Protein AF-A0A257RVD0-F1 (afdb_monomer_lite)

Foldseek 3Di:
DPAFEDEDCFQFPVNVVHPYYANAADLLADWDWDCPDPQKIFTGDRVDHGPDPPHDHPQQVVLVVLCVDPVRVVVRVANGPVSVQQPQDVVHVVVVVVCVVVRMDGGDSDDDDDDDDDPDPDDQDDLVPFDAQAFEFEAAQPQQGAQPCQQPVVSQCQARPAQQFHQEKEKEAELVLCVVQVHAFQFWKWKAGPQAIDTGTYDHDNVADNRHIYIHARAATDGKDQDPDDDPPDDPVPPSIDRGRHPRRPPGYHHCCSRADPDADPVRHGDRGNTHIYMHGDPDGDDRDGPCVAQDPPQVPPPFDDDPVCVVVPNPDRDGPQDDPPFHGQPDDPRDRHGGD

Sequence (341 aa):
MPFKVAFATQPDETVELCDLILPDLHTLESWGDSQPIKGTLSLQQPTMDPVFEGTRGAGDVLLALAQKDPAAAAKFPAKDYRAWLMARFVGGPAAFAAALPKGVTAGAIAARPTPAAAPAAARAASLDAAGGDFYLVTHPHALFGDGRGANKPWLQELPDPVAKIVWSSWVEIHPETATRLGIERGDIVEVKTAHGSVKAPAYLYLGVRPDTVALALGQGHRAAAPVPNWDPLHQNPVTNLQWGYGRYARNVGVNPFDMMTATADAAGGFVWTSTRASITKTADHELLPSTEGSARQHGRGIAQAISITDLLSGKPGEVPEATVPGNAPHEYLPGLRAPVA

Radius of gyration: 25.63 Å; chains: 1; bounding box: 54×71×68 Å

Structure (mmCIF, N/CA/C/O backbone):
data_AF-A0A257RVD0-F1
#
_entry.id   AF-A0A257RVD0-F1
#
loop_
_atom_site.group_PDB
_atom_site.id
_atom_site.type_symbol
_atom_site.label_atom_id
_atom_site.label_alt_id
_atom_site.label_comp_id
_atom_site.label_asym_id
_atom_site.label_entity_id
_atom_site.label_seq_id
_atom_site.pdbx_PDB_ins_code
_atom_site.Cartn_x
_atom_site.Cartn_y
_atom_site.Cartn_z
_atom_site.occupancy
_atom_site.B_iso_or_equiv
_atom_site.auth_seq_id
_atom_site.auth_comp_id
_atom_site.auth_asym_id
_atom_site.auth_atom_id
_atom_site.pdbx_PDB_model_num
ATOM 1 N N . MET A 1 1 ? -6.454 -19.422 -19.179 1.00 74.81 1 MET A N 1
ATOM 2 C CA . MET A 1 1 ? -5.111 -19.096 -19.709 1.00 74.81 1 MET A CA 1
ATOM 3 C C . MET A 1 1 ? -4.260 -20.356 -19.635 1.00 74.81 1 MET A C 1
ATOM 5 O O . MET A 1 1 ? -4.265 -20.953 -18.567 1.00 74.81 1 MET A O 1
ATOM 9 N N . PRO A 1 2 ? -3.611 -20.794 -20.729 1.00 88.94 2 PRO A N 1
ATOM 10 C CA . PRO A 1 2 ? -2.864 -22.057 -20.764 1.00 88.94 2 PRO A CA 1
ATOM 11 C C . PRO A 1 2 ? -1.447 -21.979 -20.170 1.00 88.94 2 PRO A C 1
ATOM 13 O O . PRO A 1 2 ? -0.907 -23.015 -19.809 1.00 88.94 2 PRO A O 1
ATOM 16 N N . PHE A 1 3 ? -0.849 -20.786 -20.083 1.00 94.81 3 PHE A N 1
ATOM 17 C CA . PHE A 1 3 ? 0.492 -20.572 -19.531 1.00 94.81 3 PHE A CA 1
ATOM 18 C C . PHE A 1 3 ? 0.574 -19.188 -18.879 1.00 94.81 3 PHE A C 1
ATOM 20 O O . PHE A 1 3 ? 0.140 -18.199 -19.479 1.00 94.81 3 PHE A O 1
ATOM 27 N N . LYS A 1 4 ? 1.087 -19.120 -17.652 1.00 94.88 4 LYS A N 1
ATOM 28 C CA . LYS A 1 4 ? 1.164 -17.922 -16.809 1.00 94.88 4 LYS A CA 1
ATOM 29 C C . LYS A 1 4 ? 2.616 -17.665 -16.420 1.00 94.88 4 LYS A C 1
ATOM 31 O O . LYS A 1 4 ? 3.275 -18.542 -15.868 1.00 94.88 4 LYS A O 1
ATOM 36 N N . VAL A 1 5 ? 3.091 -16.450 -16.673 1.00 94.12 5 VAL A N 1
ATOM 37 C CA . VAL A 1 5 ? 4.458 -16.016 -16.355 1.00 94.12 5 VAL A CA 1
ATOM 38 C C . VAL A 1 5 ? 4.391 -14.850 -15.379 1.00 94.12 5 VAL A C 1
ATOM 40 O O . VAL A 1 5 ? 3.613 -13.925 -15.609 1.00 94.12 5 VAL A O 1
ATOM 43 N N . ALA A 1 6 ? 5.216 -14.875 -14.334 1.00 93.81 6 ALA A N 1
ATOM 44 C CA . ALA A 1 6 ? 5.363 -13.769 -13.393 1.00 93.81 6 ALA A CA 1
ATOM 45 C C . ALA A 1 6 ? 6.812 -13.280 -13.333 1.00 93.81 6 ALA A C 1
ATOM 47 O O . ALA A 1 6 ? 7.738 -14.085 -13.249 1.00 93.81 6 ALA A O 1
ATOM 48 N N . PHE A 1 7 ? 6.980 -11.957 -13.334 1.00 94.56 7 PHE A N 1
ATOM 49 C CA . PHE A 1 7 ? 8.200 -11.296 -12.878 1.00 94.56 7 PHE A CA 1
ATOM 50 C C . PHE A 1 7 ? 8.008 -10.932 -11.414 1.00 94.56 7 PHE A C 1
ATOM 52 O O . PHE A 1 7 ? 7.037 -10.249 -11.086 1.00 94.56 7 PHE A O 1
ATOM 59 N N . ALA A 1 8 ? 8.895 -11.399 -10.543 1.00 91.38 8 ALA A N 1
ATOM 60 C CA . ALA A 1 8 ? 8.765 -11.136 -9.118 1.00 91.38 8 ALA A CA 1
ATOM 61 C C . ALA A 1 8 ? 10.125 -11.101 -8.427 1.00 91.38 8 ALA A C 1
ATOM 63 O O . ALA A 1 8 ? 11.008 -11.904 -8.720 1.00 91.38 8 ALA A O 1
ATOM 64 N N . THR A 1 9 ? 10.274 -10.190 -7.469 1.00 89.88 9 THR A N 1
ATOM 65 C CA . THR A 1 9 ? 11.440 -10.128 -6.575 1.00 89.88 9 THR A CA 1
ATOM 66 C C . THR A 1 9 ? 11.303 -11.074 -5.379 1.00 89.88 9 THR A C 1
ATOM 68 O O . THR A 1 9 ? 12.272 -11.331 -4.670 1.00 89.88 9 THR A O 1
ATOM 71 N N . GLN A 1 10 ? 10.093 -11.587 -5.140 1.00 86.69 10 GLN A N 1
ATOM 72 C CA . GLN A 1 10 ? 9.739 -12.444 -4.014 1.00 86.69 10 GLN A CA 1
ATOM 73 C C . GLN A 1 10 ? 8.575 -13.375 -4.391 1.00 86.69 10 GLN A C 1
ATOM 75 O O . GLN A 1 10 ? 7.743 -12.986 -5.211 1.00 86.69 10 GLN A O 1
ATOM 80 N N . PRO A 1 11 ? 8.484 -14.581 -3.810 1.00 86.38 11 PRO A N 1
ATOM 81 C CA . PRO A 1 11 ? 7.349 -15.467 -4.037 1.00 86.38 11 PRO A CA 1
ATOM 82 C C . PRO A 1 11 ? 6.097 -14.947 -3.320 1.00 86.38 11 PRO A C 1
ATOM 84 O O . PRO A 1 11 ? 5.976 -15.067 -2.105 1.00 86.38 11 PRO A O 1
ATOM 87 N N . ASP A 1 12 ? 5.175 -14.352 -4.069 1.00 88.81 12 ASP A N 1
ATOM 88 C CA . ASP A 1 12 ? 3.861 -13.928 -3.581 1.00 88.81 12 ASP A CA 1
ATOM 89 C C . ASP A 1 12 ? 2.744 -14.897 -4.006 1.00 88.81 12 ASP A C 1
ATOM 91 O O . ASP A 1 12 ? 2.977 -15.886 -4.703 1.00 88.81 12 ASP A O 1
ATOM 95 N N . GLU A 1 13 ? 1.510 -14.605 -3.593 1.00 88.50 13 GLU A N 1
ATOM 96 C CA . GLU A 1 13 ? 0.346 -15.450 -3.879 1.00 88.50 13 GLU A CA 1
ATOM 97 C C . GLU A 1 13 ? 0.065 -15.577 -5.386 1.00 88.50 13 GLU A C 1
ATOM 99 O O . GLU A 1 13 ? -0.558 -16.543 -5.826 1.00 88.50 13 GLU A O 1
ATOM 104 N N . THR A 1 14 ? 0.510 -14.612 -6.201 1.00 89.62 14 THR A N 1
ATOM 105 C CA . THR A 1 14 ? 0.360 -14.672 -7.662 1.00 89.62 14 THR A CA 1
ATOM 106 C C . THR A 1 14 ? 1.390 -15.618 -8.262 1.00 89.62 14 THR A C 1
ATOM 108 O O . THR A 1 14 ? 1.051 -16.423 -9.130 1.00 89.62 14 THR A O 1
ATOM 111 N N . VAL A 1 15 ? 2.634 -15.545 -7.785 1.00 88.62 15 VAL A N 1
ATOM 112 C CA . VAL A 1 15 ? 3.750 -16.392 -8.222 1.00 88.62 15 VAL A CA 1
ATOM 113 C C . VAL A 1 15 ? 3.430 -17.879 -8.051 1.00 88.62 15 VAL A C 1
ATOM 115 O O . VAL A 1 15 ? 3.736 -18.668 -8.942 1.00 88.62 15 VAL A O 1
ATOM 118 N N . GLU A 1 16 ? 2.748 -18.263 -6.971 1.00 84.94 16 GLU A N 1
ATOM 119 C CA . GLU A 1 16 ? 2.261 -19.637 -6.749 1.00 84.94 16 GLU A CA 1
ATOM 120 C C . GLU A 1 16 ? 1.310 -20.156 -7.816 1.00 84.94 16 GLU A C 1
ATOM 122 O O . GLU A 1 16 ? 1.248 -21.355 -8.087 1.00 84.94 16 GLU A O 1
ATOM 127 N N . LEU A 1 17 ? 0.540 -19.253 -8.413 1.00 88.81 17 LEU A N 1
ATOM 128 C CA . LEU A 1 17 ? -0.405 -19.594 -9.459 1.00 88.81 17 LEU A CA 1
ATOM 129 C C . LEU A 1 17 ? 0.250 -19.546 -10.840 1.00 88.81 17 LEU A C 1
ATOM 131 O O . LEU A 1 17 ? -0.443 -19.814 -11.820 1.00 88.81 17 LEU A O 1
ATOM 135 N N . CYS A 1 18 ? 1.530 -19.201 -10.968 1.00 91.56 18 CYS A N 1
ATOM 136 C CA . CYS A 1 18 ? 2.222 -19.101 -12.250 1.00 91.56 18 CYS A CA 1
ATOM 137 C C . CYS A 1 18 ? 2.984 -20.382 -12.614 1.00 91.56 18 CYS A C 1
ATOM 139 O O . CYS A 1 18 ? 3.445 -21.127 -11.758 1.00 91.56 18 CYS A O 1
ATOM 141 N N . ASP A 1 19 ? 3.127 -20.624 -13.918 1.00 92.38 19 ASP A N 1
ATOM 142 C CA . ASP A 1 19 ? 3.817 -21.801 -14.461 1.00 92.38 19 ASP A CA 1
ATOM 143 C C . ASP A 1 19 ? 5.322 -21.539 -14.644 1.00 92.38 19 ASP A C 1
ATOM 145 O O . ASP A 1 19 ? 6.139 -22.457 -14.588 1.00 92.38 19 ASP A O 1
ATOM 149 N N . LEU A 1 20 ? 5.693 -20.274 -14.868 1.00 91.81 20 LEU A N 1
ATOM 150 C CA . LEU A 1 20 ? 7.075 -19.817 -14.955 1.00 91.81 20 LEU A CA 1
ATOM 151 C C . LEU A 1 20 ? 7.272 -18.573 -14.094 1.00 91.81 20 LEU A C 1
ATOM 153 O O . LEU A 1 20 ? 6.605 -17.551 -14.276 1.00 91.81 20 LEU A O 1
ATOM 157 N N . ILE A 1 21 ? 8.245 -18.665 -13.199 1.00 90.88 21 ILE A N 1
ATOM 158 C CA . ILE A 1 21 ? 8.650 -17.587 -12.309 1.00 90.88 21 ILE A CA 1
ATOM 159 C C . ILE A 1 21 ? 9.977 -17.053 -12.829 1.00 90.88 21 ILE A C 1
ATOM 161 O O . ILE A 1 21 ? 10.942 -17.805 -12.971 1.00 90.88 21 ILE A O 1
ATOM 165 N N . LEU A 1 22 ? 10.012 -15.761 -13.134 1.00 93.38 22 LEU A N 1
ATOM 166 C CA . LEU A 1 22 ? 11.204 -15.046 -13.562 1.00 93.38 22 LEU A CA 1
ATOM 167 C C . LEU A 1 22 ? 11.638 -14.119 -12.421 1.00 93.38 22 LEU A C 1
ATOM 169 O O . LEU A 1 22 ? 10.979 -13.103 -12.189 1.00 93.38 22 LEU A O 1
ATOM 173 N N . PRO A 1 23 ? 12.714 -14.465 -11.693 1.00 92.62 23 PRO A N 1
ATOM 174 C CA . PRO A 1 23 ? 13.252 -13.615 -10.643 1.00 92.62 23 PRO A CA 1
ATOM 175 C C . PRO A 1 23 ? 13.676 -12.253 -11.200 1.00 92.62 23 PRO A C 1
ATOM 177 O O . PRO A 1 23 ? 14.593 -12.168 -12.026 1.00 92.62 23 PRO A O 1
ATOM 180 N N . ASP A 1 24 ? 12.986 -11.208 -10.755 1.00 95.00 24 ASP A N 1
ATOM 181 C CA . ASP A 1 24 ? 13.253 -9.828 -11.150 1.00 95.00 24 ASP A CA 1
ATOM 182 C C . ASP A 1 24 ? 14.278 -9.182 -10.209 1.00 95.00 24 ASP A C 1
ATOM 184 O O . ASP A 1 24 ? 14.499 -9.639 -9.084 1.00 95.00 24 ASP A O 1
ATOM 188 N N . LEU A 1 25 ? 14.905 -8.110 -10.680 1.00 95.75 25 LEU A N 1
ATOM 189 C CA . LEU A 1 25 ? 15.896 -7.356 -9.918 1.00 95.75 25 LEU A CA 1
ATOM 190 C C . LEU A 1 25 ? 15.228 -6.380 -8.951 1.00 95.75 25 LEU A C 1
ATOM 192 O O . LEU A 1 25 ? 14.203 -5.767 -9.259 1.00 95.75 25 LEU A O 1
ATOM 196 N N . HIS A 1 26 ? 15.854 -6.155 -7.796 1.00 94.50 26 HIS A N 1
ATOM 197 C CA . HIS A 1 26 ? 15.466 -5.048 -6.935 1.00 94.50 26 HIS A CA 1
ATOM 198 C C . HIS A 1 26 ? 15.774 -3.705 -7.626 1.00 94.50 26 HIS A C 1
ATOM 200 O O . HIS A 1 26 ? 16.648 -3.593 -8.492 1.00 94.50 26 HIS A O 1
ATOM 206 N N . THR A 1 27 ? 15.089 -2.633 -7.227 1.00 93.31 27 THR A N 1
ATOM 207 C CA . THR A 1 27 ? 15.289 -1.292 -7.810 1.00 93.31 27 THR A CA 1
ATOM 208 C C . THR A 1 27 ? 16.711 -0.753 -7.617 1.00 93.31 27 THR A C 1
ATOM 210 O O . THR A 1 27 ? 17.191 0.051 -8.407 1.00 93.31 27 THR A O 1
ATOM 213 N N . LEU A 1 28 ? 17.421 -1.232 -6.595 1.00 95.88 28 LEU A N 1
ATOM 214 C CA . LEU A 1 28 ? 18.827 -0.888 -6.343 1.00 95.88 28 LEU A CA 1
ATOM 215 C C . LEU A 1 28 ? 19.816 -1.636 -7.254 1.00 95.88 28 LEU A C 1
ATOM 217 O O . LEU A 1 28 ? 20.977 -1.245 -7.329 1.00 95.88 28 LEU A O 1
ATOM 221 N N . GLU A 1 29 ? 19.368 -2.684 -7.943 1.00 96.56 29 GLU A N 1
ATOM 222 C CA . GLU A 1 29 ? 20.183 -3.548 -8.809 1.00 96.56 29 GLU A CA 1
ATOM 223 C C . GLU A 1 29 ? 19.898 -3.304 -10.301 1.00 96.56 29 GLU A C 1
ATOM 225 O O . GLU A 1 29 ? 20.538 -3.893 -11.170 1.00 96.56 29 GLU A O 1
ATOM 230 N N . SER A 1 30 ? 18.925 -2.444 -10.624 1.00 95.50 30 SER A N 1
ATOM 231 C CA . SER A 1 30 ? 18.405 -2.285 -11.982 1.00 95.50 30 SER A CA 1
ATOM 232 C C . SER A 1 30 ? 18.357 -0.834 -12.451 1.00 95.50 30 SER A C 1
ATOM 234 O O . SER A 1 30 ? 18.105 0.105 -11.694 1.00 95.50 30 SER A O 1
ATOM 236 N N . TRP A 1 31 ? 18.563 -0.661 -13.757 1.00 95.69 31 TRP A N 1
ATOM 237 C CA . TRP A 1 31 ? 18.232 0.579 -14.450 1.00 95.69 31 TRP A CA 1
ATOM 238 C C . TRP A 1 31 ? 16.719 0.719 -14.564 1.00 95.69 31 TRP A C 1
ATO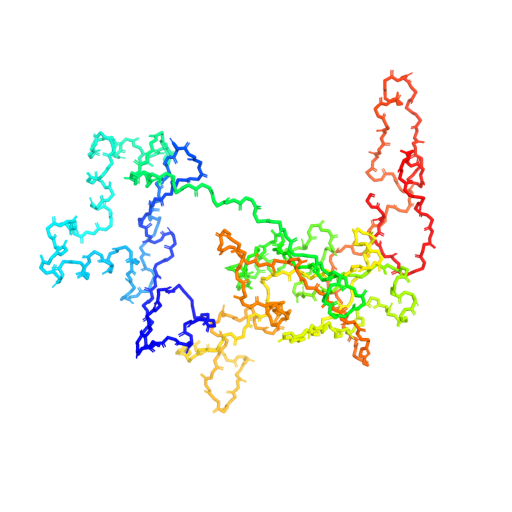M 240 O O . TRP A 1 31 ? 16.032 -0.233 -14.924 1.00 95.69 31 TRP A O 1
ATOM 250 N N . GLY A 1 32 ? 16.214 1.920 -14.316 1.00 93.62 32 GLY A N 1
ATOM 251 C CA . GLY A 1 32 ? 14.788 2.210 -14.371 1.00 93.62 32 GLY A CA 1
ATOM 252 C C . GLY A 1 32 ? 14.519 3.662 -14.731 1.00 93.62 32 GLY A C 1
ATOM 253 O O . GLY A 1 32 ? 15.409 4.515 -14.715 1.00 93.62 32 GLY A O 1
ATOM 254 N N . ASP A 1 33 ? 13.266 3.952 -15.029 1.00 93.06 33 ASP A N 1
ATOM 255 C CA . ASP A 1 33 ? 12.760 5.303 -15.189 1.00 93.06 33 ASP A CA 1
ATOM 256 C C . ASP A 1 33 ? 11.345 5.402 -14.624 1.00 93.06 33 ASP A C 1
ATOM 258 O O . ASP A 1 33 ? 10.609 4.420 -14.529 1.00 93.06 33 ASP A O 1
ATOM 262 N N . SER A 1 34 ? 10.959 6.603 -14.209 1.00 92.38 34 SER A N 1
ATOM 263 C CA . SER A 1 34 ? 9.594 6.875 -13.776 1.00 92.38 34 SER A CA 1
ATOM 264 C C . SER A 1 34 ? 9.191 8.304 -14.105 1.00 92.38 34 SER A C 1
ATOM 266 O O . SER A 1 34 ? 10.023 9.209 -14.190 1.00 92.38 34 SER A O 1
ATOM 268 N N . GLN A 1 35 ? 7.890 8.521 -14.279 1.00 91.12 35 GLN A N 1
ATOM 269 C CA . GLN A 1 35 ? 7.310 9.852 -14.406 1.00 91.12 35 GLN A CA 1
ATOM 270 C C . GLN A 1 35 ? 6.410 10.122 -13.193 1.00 91.12 35 GLN A C 1
ATOM 272 O O . GLN A 1 35 ? 5.200 9.909 -13.285 1.00 91.12 35 GLN A O 1
ATOM 277 N N . PRO A 1 36 ? 6.971 10.554 -12.044 1.00 88.50 36 PRO A N 1
ATOM 278 C CA . PRO A 1 36 ? 6.196 10.738 -10.814 1.00 88.50 36 PRO A CA 1
ATOM 279 C C . PRO A 1 36 ? 5.131 11.829 -10.958 1.00 88.50 36 PRO A C 1
ATOM 281 O O . PRO A 1 36 ? 4.019 11.696 -10.458 1.00 88.50 36 PRO A O 1
ATOM 284 N N . ILE A 1 37 ? 5.459 12.898 -11.687 1.00 88.06 37 ILE A N 1
ATOM 285 C CA . ILE A 1 37 ? 4.512 13.936 -12.094 1.00 88.06 37 ILE A CA 1
ATOM 286 C C . ILE A 1 37 ? 4.657 14.195 -13.589 1.00 88.06 37 ILE A C 1
ATOM 288 O O . ILE A 1 37 ? 5.722 14.000 -14.181 1.00 88.06 37 ILE A O 1
ATOM 292 N N . LYS A 1 38 ? 3.576 14.659 -14.216 1.00 87.00 38 LYS A N 1
ATOM 293 C CA . LYS A 1 38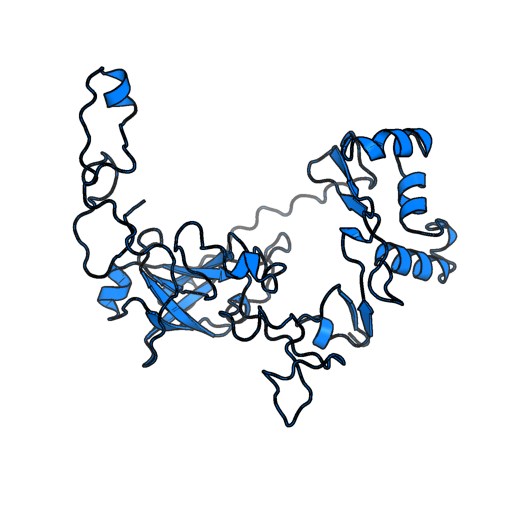 ? 3.556 14.942 -15.653 1.00 87.00 38 LYS A CA 1
ATOM 294 C C . LYS A 1 38 ? 4.688 15.903 -16.033 1.00 87.00 38 LYS A C 1
ATOM 296 O O . LYS A 1 38 ? 4.775 17.001 -15.495 1.00 87.00 38 LYS A O 1
ATOM 301 N N . GLY A 1 39 ? 5.483 15.508 -17.027 1.00 88.56 39 GLY A N 1
ATOM 302 C CA . GLY A 1 39 ? 6.580 16.322 -17.552 1.00 88.56 39 GLY A CA 1
ATOM 303 C C . GLY A 1 39 ? 7.864 16.269 -16.724 1.00 88.56 39 GLY A C 1
ATOM 304 O O . GLY A 1 39 ? 8.796 16.994 -17.055 1.00 88.56 39 GLY A O 1
ATOM 305 N N . THR A 1 40 ? 7.937 15.409 -15.707 1.00 91.62 40 THR A N 1
ATOM 306 C CA . THR A 1 40 ? 9.144 15.189 -14.905 1.00 91.62 40 THR A CA 1
ATOM 307 C C . THR A 1 40 ? 9.572 13.739 -15.025 1.00 91.62 40 THR A C 1
ATOM 309 O O . THR A 1 40 ? 8.827 12.843 -14.648 1.00 91.62 40 THR A O 1
ATOM 312 N N . LEU A 1 41 ? 10.775 13.508 -15.531 1.00 92.75 41 LEU A N 1
ATOM 313 C CA . LEU A 1 41 ? 11.381 12.194 -15.663 1.00 92.75 41 LEU A CA 1
ATOM 314 C C . LEU A 1 41 ? 12.385 11.982 -14.530 1.00 92.75 41 LEU A C 1
ATOM 316 O O . LEU A 1 41 ? 13.294 12.792 -14.352 1.00 92.75 41 LEU A O 1
ATOM 320 N N . SER A 1 42 ? 12.241 10.883 -13.800 1.00 94.31 42 SER A N 1
ATOM 321 C CA . SER A 1 42 ? 13.231 10.387 -12.850 1.00 94.31 42 SER A CA 1
ATOM 322 C C . SER A 1 42 ? 13.948 9.174 -13.437 1.00 94.31 42 SER A C 1
ATOM 324 O O . SER A 1 42 ? 13.318 8.319 -14.057 1.00 94.31 42 SER A O 1
ATOM 326 N N . LEU A 1 43 ? 15.266 9.123 -13.257 1.00 94.50 43 LEU A N 1
ATOM 327 C CA . LEU A 1 43 ? 16.124 8.020 -13.675 1.00 94.50 43 LEU A CA 1
ATOM 328 C C . LEU A 1 43 ? 16.582 7.237 -12.444 1.00 94.50 43 LEU A C 1
ATOM 330 O O . LEU A 1 43 ? 17.139 7.812 -11.509 1.00 94.50 43 LEU A O 1
ATOM 334 N N . GLN A 1 44 ? 16.391 5.924 -12.477 1.00 95.12 44 GLN A N 1
ATOM 335 C CA . GLN A 1 44 ? 16.892 4.992 -11.476 1.00 95.12 44 GLN A CA 1
ATOM 336 C C . GLN A 1 44 ? 18.198 4.377 -11.977 1.00 95.12 44 GLN A C 1
ATOM 338 O O . GLN A 1 44 ? 18.259 3.810 -13.073 1.00 95.12 44 GLN A O 1
ATOM 343 N N . GLN A 1 45 ? 19.241 4.506 -11.160 1.00 95.12 45 GLN A N 1
ATOM 344 C CA . GLN A 1 45 ? 20.552 3.916 -11.401 1.00 95.12 45 GLN A CA 1
ATOM 345 C C . GLN A 1 45 ? 20.763 2.759 -10.424 1.00 95.12 45 GLN A C 1
ATOM 347 O O . GLN A 1 45 ? 20.461 2.934 -9.240 1.00 95.12 45 GLN A O 1
ATOM 352 N N . PRO A 1 46 ? 21.317 1.623 -10.878 1.00 96.00 46 PRO A N 1
ATOM 353 C CA . PRO A 1 46 ? 21.745 0.585 -9.960 1.00 96.00 46 PRO A CA 1
ATOM 354 C C . PRO A 1 46 ? 22.859 1.132 -9.060 1.00 96.00 46 PRO A C 1
ATOM 356 O O . PRO A 1 46 ? 23.812 1.753 -9.535 1.00 96.00 46 PRO A O 1
ATOM 359 N N . THR A 1 47 ? 22.730 0.914 -7.757 1.00 96.50 47 THR A N 1
ATOM 360 C CA . THR A 1 47 ? 23.735 1.275 -6.745 1.00 96.50 47 THR A CA 1
ATOM 361 C C . THR A 1 47 ? 24.562 0.073 -6.298 1.00 96.50 47 THR A C 1
ATOM 363 O O . THR A 1 47 ? 25.505 0.231 -5.526 1.00 96.50 47 THR A O 1
ATOM 366 N N . MET A 1 48 ? 24.192 -1.123 -6.748 1.00 96.12 48 MET A N 1
ATOM 367 C CA . MET A 1 48 ? 24.870 -2.383 -6.473 1.00 96.12 48 MET A CA 1
ATOM 368 C C . MET A 1 48 ? 24.667 -3.353 -7.638 1.00 96.12 48 MET A C 1
ATOM 370 O O . MET A 1 48 ? 23.731 -3.199 -8.424 1.00 96.12 48 MET A O 1
ATOM 374 N N . ASP A 1 49 ? 25.547 -4.345 -7.734 1.00 94.56 49 ASP A N 1
ATOM 375 C CA . ASP A 1 49 ? 25.375 -5.457 -8.665 1.00 94.56 49 ASP A CA 1
ATOM 376 C C . ASP A 1 49 ? 24.265 -6.407 -8.174 1.00 94.56 49 ASP A C 1
ATOM 378 O O . ASP A 1 49 ? 24.015 -6.467 -6.964 1.00 94.56 49 ASP A O 1
ATOM 382 N N . PRO A 1 50 ? 23.613 -7.163 -9.080 1.00 94.62 50 PRO A N 1
ATOM 383 C CA . PRO A 1 50 ? 22.655 -8.194 -8.699 1.00 94.62 50 PRO A CA 1
ATOM 384 C C . PRO A 1 50 ? 23.232 -9.171 -7.674 1.00 94.62 50 PRO A C 1
ATOM 386 O O . PRO A 1 50 ? 24.283 -9.773 -7.901 1.00 94.62 50 PRO A O 1
ATOM 389 N N . VAL A 1 51 ? 22.528 -9.360 -6.559 1.00 92.75 51 VAL A N 1
ATOM 390 C CA . VAL A 1 51 ? 22.966 -10.258 -5.480 1.00 92.75 51 VAL A CA 1
ATOM 391 C C . VAL A 1 51 ? 22.836 -11.726 -5.882 1.00 92.75 51 VAL A C 1
ATOM 393 O O . VAL A 1 51 ? 23.670 -12.551 -5.512 1.00 92.75 51 VAL A O 1
ATOM 396 N N . PHE A 1 52 ? 21.779 -12.066 -6.621 1.00 89.69 52 PHE A N 1
ATOM 397 C CA . PHE A 1 52 ? 21.469 -13.442 -6.993 1.00 89.69 52 PHE A CA 1
ATOM 398 C C . PHE A 1 52 ? 21.847 -13.725 -8.446 1.00 89.69 52 PHE A C 1
ATOM 400 O O . PHE A 1 52 ? 21.459 -13.001 -9.367 1.00 89.69 52 PHE A O 1
ATOM 407 N N . GLU A 1 53 ? 22.558 -14.829 -8.664 1.00 88.38 53 GLU A N 1
ATOM 408 C CA . GLU A 1 53 ? 22.918 -15.286 -10.003 1.00 88.38 53 GLU A CA 1
ATOM 409 C C . GLU A 1 53 ? 21.678 -15.637 -10.839 1.00 88.38 53 GLU A C 1
ATOM 411 O O . GLU A 1 53 ? 20.676 -16.146 -10.339 1.00 88.38 53 GLU A O 1
ATOM 416 N N . GLY A 1 54 ? 21.744 -15.371 -12.145 1.00 86.06 54 GLY A N 1
ATOM 417 C CA . GLY A 1 54 ? 20.671 -15.714 -13.082 1.00 86.06 54 GLY A CA 1
ATOM 418 C C . GLY A 1 54 ? 19.440 -14.798 -13.041 1.00 86.06 54 GLY A C 1
ATOM 419 O O . GLY A 1 54 ? 18.556 -14.975 -13.880 1.00 86.06 54 GLY A O 1
ATOM 420 N N . THR A 1 55 ? 19.397 -13.807 -12.146 1.00 92.31 55 THR A N 1
ATOM 421 C CA . THR A 1 55 ? 18.354 -12.767 -12.112 1.00 92.31 55 THR A CA 1
ATOM 422 C C . THR A 1 55 ? 18.531 -11.760 -13.247 1.00 92.31 55 THR A C 1
ATOM 424 O O . THR A 1 55 ? 19.650 -11.486 -13.693 1.00 92.31 55 THR A O 1
ATOM 427 N N . ARG A 1 56 ? 17.419 -11.243 -13.782 1.00 92.31 56 ARG A N 1
ATOM 428 C CA . ARG A 1 56 ? 17.425 -10.264 -14.881 1.00 92.31 56 ARG A CA 1
ATOM 429 C C . ARG A 1 56 ? 16.242 -9.322 -14.742 1.00 92.31 56 ARG A C 1
ATOM 431 O O . ARG A 1 56 ? 15.136 -9.778 -14.480 1.00 92.31 56 ARG A O 1
ATOM 438 N N . GLY A 1 57 ? 16.477 -8.038 -15.003 1.00 94.62 57 GLY A N 1
ATOM 439 C CA . GLY A 1 57 ? 15.425 -7.029 -14.980 1.00 94.62 57 GLY A CA 1
ATOM 440 C C . GLY A 1 57 ? 14.333 -7.332 -16.007 1.00 94.62 57 GLY A C 1
ATOM 441 O O . GLY A 1 57 ? 14.640 -7.688 -17.151 1.00 94.62 57 GLY A O 1
ATOM 442 N N . ALA A 1 58 ? 13.065 -7.139 -15.642 1.00 94.94 58 ALA A N 1
ATOM 443 C CA . ALA A 1 58 ? 11.928 -7.384 -16.535 1.00 94.94 58 ALA A CA 1
ATOM 444 C C . ALA A 1 58 ? 12.075 -6.687 -17.903 1.00 94.94 58 ALA A C 1
ATOM 446 O O . ALA A 1 58 ? 11.795 -7.284 -18.945 1.00 94.94 58 ALA A O 1
ATOM 447 N N . GLY A 1 59 ? 12.587 -5.450 -17.926 1.00 94.06 59 GLY A N 1
ATOM 448 C CA . GLY A 1 59 ? 12.851 -4.708 -19.162 1.00 94.06 59 GLY A CA 1
ATOM 449 C C . GLY A 1 59 ? 13.824 -5.422 -20.108 1.00 94.06 59 GLY A C 1
ATOM 450 O O . GLY A 1 59 ? 13.558 -5.511 -21.307 1.00 94.06 59 GLY A O 1
ATOM 451 N N . ASP A 1 60 ? 14.908 -5.995 -19.580 1.00 95.50 60 ASP A N 1
ATOM 452 C CA . ASP A 1 60 ? 15.893 -6.741 -20.372 1.00 95.50 60 ASP A CA 1
ATOM 453 C C . ASP A 1 60 ? 15.306 -8.037 -20.929 1.00 95.50 60 ASP A C 1
ATOM 455 O O . ASP A 1 60 ? 15.537 -8.387 -22.088 1.00 95.50 60 ASP A O 1
ATOM 459 N N . VAL A 1 61 ? 14.505 -8.743 -20.124 1.00 95.81 61 VAL A N 1
ATOM 460 C CA . VAL A 1 61 ? 13.835 -9.974 -20.560 1.00 95.81 61 VAL A CA 1
ATOM 461 C C . VAL A 1 61 ? 12.845 -9.686 -21.688 1.00 95.81 61 VAL A C 1
ATOM 463 O O . VAL A 1 61 ? 12.834 -10.403 -22.691 1.00 95.81 61 VAL A O 1
ATOM 466 N N . LEU A 1 62 ? 12.050 -8.620 -21.568 1.00 94.94 62 LEU A N 1
ATOM 467 C CA . LEU A 1 62 ? 11.089 -8.223 -22.598 1.00 94.94 62 LEU A CA 1
ATOM 468 C C . LEU A 1 62 ? 11.781 -7.783 -23.894 1.00 94.94 62 LEU A C 1
ATOM 470 O O . LEU A 1 62 ? 11.329 -8.151 -24.979 1.00 94.94 62 LEU A O 1
ATOM 474 N N . LEU A 1 63 ? 12.892 -7.047 -23.804 1.00 95.44 63 LEU A N 1
ATOM 475 C CA . LEU A 1 63 ? 13.697 -6.669 -24.970 1.00 95.44 63 LEU A CA 1
ATOM 476 C C . LEU A 1 63 ? 14.302 -7.895 -25.660 1.00 95.44 63 LEU A C 1
ATOM 478 O O . LEU A 1 63 ? 14.190 -8.031 -26.879 1.00 95.44 63 LEU A O 1
ATOM 482 N N . ALA A 1 64 ? 14.880 -8.817 -24.889 1.00 95.00 64 ALA A N 1
ATOM 483 C CA . ALA A 1 64 ? 15.434 -10.055 -25.423 1.00 95.00 64 ALA A CA 1
ATOM 484 C C . ALA A 1 64 ? 14.358 -10.910 -26.112 1.00 95.00 64 ALA A C 1
ATOM 486 O O . ALA A 1 64 ? 14.615 -11.472 -27.177 1.00 95.00 64 ALA A O 1
ATOM 487 N N . LEU A 1 65 ? 13.147 -10.980 -25.546 1.00 94.75 65 LEU A N 1
ATOM 488 C CA . LEU A 1 65 ? 12.017 -11.677 -26.160 1.00 94.75 65 LEU A CA 1
ATOM 489 C C . LEU A 1 65 ? 11.570 -10.992 -27.459 1.00 94.75 65 LEU A C 1
ATOM 491 O O . LEU A 1 65 ? 11.405 -11.665 -28.475 1.00 94.75 65 LEU A O 1
ATOM 495 N N . ALA A 1 66 ? 11.440 -9.663 -27.459 1.00 95.31 66 ALA A N 1
ATOM 496 C CA . ALA A 1 66 ? 11.069 -8.895 -28.648 1.00 95.31 66 ALA A CA 1
ATOM 497 C C . ALA A 1 66 ? 12.073 -9.077 -29.799 1.00 95.31 66 ALA A C 1
ATOM 499 O O . ALA A 1 66 ? 11.684 -9.107 -30.961 1.00 95.31 66 ALA A O 1
ATOM 500 N N . GLN A 1 67 ? 13.359 -9.256 -29.493 1.00 94.69 67 GLN A N 1
ATOM 501 C CA . GLN A 1 67 ? 14.396 -9.530 -30.494 1.00 94.69 67 GLN A CA 1
ATOM 502 C C . GLN A 1 67 ? 14.318 -10.936 -31.099 1.00 94.69 67 GLN A C 1
ATOM 504 O O . GLN A 1 67 ? 14.867 -11.163 -32.177 1.00 94.69 67 GLN A O 1
ATOM 509 N N . LYS A 1 68 ? 13.656 -11.887 -30.430 1.00 95.12 68 LYS A N 1
ATOM 510 C CA . LYS A 1 68 ? 13.409 -13.232 -30.974 1.00 95.12 68 LYS A CA 1
ATOM 511 C C . LYS A 1 68 ? 12.221 -13.276 -31.928 1.00 95.12 68 LYS A C 1
ATOM 513 O O . LYS A 1 68 ? 12.134 -14.217 -32.711 1.00 95.12 68 LYS A O 1
ATOM 518 N N . ASP A 1 69 ? 11.348 -12.274 -31.887 1.00 94.50 69 ASP A N 1
ATOM 519 C CA . ASP A 1 69 ? 10.242 -12.118 -32.827 1.00 94.50 69 ASP A CA 1
ATOM 520 C C . ASP A 1 69 ? 10.662 -11.215 -34.006 1.00 94.50 69 ASP A C 1
ATOM 522 O O . ASP A 1 69 ? 10.879 -10.013 -33.811 1.00 94.50 69 ASP A O 1
ATOM 526 N N . PRO A 1 70 ? 10.736 -11.737 -35.247 1.00 91.19 70 PRO A N 1
ATOM 527 C CA . PRO A 1 70 ? 11.069 -10.940 -36.427 1.00 91.19 70 PRO A CA 1
ATOM 528 C C . PRO A 1 70 ? 10.193 -9.690 -36.611 1.00 91.19 70 PRO A C 1
ATOM 530 O O . PRO A 1 70 ? 10.672 -8.683 -37.135 1.00 91.19 70 PRO A O 1
ATOM 533 N N . ALA A 1 71 ? 8.929 -9.722 -36.169 1.00 91.19 71 ALA A N 1
ATOM 534 C CA . ALA A 1 71 ? 8.006 -8.594 -36.300 1.00 91.19 71 ALA A CA 1
ATOM 535 C C . ALA A 1 71 ? 8.282 -7.457 -35.296 1.00 91.19 71 ALA A C 1
ATOM 537 O O . ALA A 1 71 ? 7.946 -6.294 -35.559 1.00 91.19 71 ALA A O 1
ATOM 538 N N . ALA A 1 72 ? 8.895 -7.771 -34.150 1.00 91.81 72 ALA A N 1
ATOM 539 C CA . ALA A 1 72 ? 9.187 -6.819 -33.080 1.00 91.81 72 ALA A CA 1
ATOM 540 C C . ALA A 1 72 ? 10.663 -6.390 -33.042 1.00 91.81 72 ALA A C 1
ATOM 542 O O . ALA A 1 72 ? 10.947 -5.259 -32.641 1.00 91.81 72 ALA A O 1
ATOM 543 N N . ALA A 1 73 ? 11.588 -7.228 -33.519 1.00 91.62 73 ALA A N 1
ATOM 544 C CA . ALA A 1 73 ? 13.031 -7.010 -33.421 1.00 91.62 73 ALA A CA 1
ATOM 545 C C . ALA A 1 73 ? 13.482 -5.636 -33.951 1.00 91.62 73 ALA A C 1
ATOM 547 O O . ALA A 1 73 ? 14.243 -4.931 -33.288 1.00 91.62 73 ALA A O 1
ATOM 548 N N . ALA A 1 74 ? 12.948 -5.197 -35.096 1.00 90.44 74 ALA A N 1
ATOM 549 C CA . ALA A 1 74 ? 13.279 -3.892 -35.677 1.00 90.44 74 ALA A CA 1
ATOM 550 C C . ALA A 1 74 ? 12.803 -2.696 -34.824 1.00 90.44 74 ALA A C 1
ATOM 552 O O . ALA A 1 74 ? 13.400 -1.622 -34.876 1.00 90.44 74 ALA A O 1
ATOM 553 N N . LYS A 1 75 ? 11.738 -2.864 -34.025 1.00 89.56 75 LYS A N 1
ATOM 554 C CA . LYS A 1 75 ? 11.186 -1.819 -33.139 1.00 89.56 75 LYS A CA 1
ATOM 555 C C . LYS A 1 75 ? 11.934 -1.727 -31.804 1.00 89.56 75 LYS A C 1
ATOM 557 O O . LYS A 1 75 ? 11.909 -0.676 -31.154 1.00 89.56 75 LYS A O 1
ATOM 562 N N . PHE A 1 76 ? 12.606 -2.808 -31.406 1.00 91.94 76 PHE A N 1
ATOM 563 C CA . PHE A 1 76 ? 13.317 -2.935 -30.134 1.00 91.94 76 PHE A CA 1
ATOM 564 C C . PHE A 1 76 ? 14.783 -3.382 -30.328 1.00 91.94 76 PHE A C 1
ATOM 566 O O . PHE A 1 76 ? 15.192 -4.418 -29.806 1.00 91.94 76 PHE A O 1
ATOM 573 N N . PRO A 1 77 ? 15.615 -2.588 -31.036 1.00 92.06 77 PRO A N 1
ATOM 574 C CA . PRO A 1 77 ? 16.997 -2.966 -31.353 1.00 92.06 77 PRO A CA 1
ATOM 575 C C . PRO A 1 77 ? 17.973 -2.812 -30.174 1.00 92.06 77 PRO A C 1
ATOM 577 O O . PRO A 1 77 ? 19.148 -3.149 -30.294 1.00 92.06 77 PRO A O 1
ATOM 580 N N . ALA A 1 78 ? 17.528 -2.244 -29.050 1.00 94.06 78 ALA A N 1
ATOM 581 C CA . ALA A 1 78 ? 18.384 -1.972 -27.903 1.00 94.06 78 ALA A CA 1
ATOM 582 C C . ALA A 1 78 ? 18.821 -3.272 -27.214 1.00 94.06 78 ALA A C 1
ATOM 584 O O . ALA A 1 78 ? 17.987 -4.120 -26.915 1.00 94.06 78 ALA A O 1
ATOM 585 N N . LYS A 1 79 ? 20.125 -3.403 -26.941 1.00 94.50 79 LYS A N 1
ATOM 586 C CA . LYS A 1 79 ? 20.723 -4.587 -26.301 1.00 94.50 79 LYS A CA 1
ATOM 587 C C . LYS A 1 79 ? 20.143 -4.873 -24.910 1.00 94.50 79 LYS A C 1
ATOM 589 O O . LYS A 1 79 ? 19.950 -6.031 -24.564 1.00 94.50 79 LYS A O 1
ATOM 594 N N . ASP A 1 80 ? 19.930 -3.821 -24.133 1.00 95.19 80 ASP A N 1
ATOM 595 C CA . ASP A 1 80 ? 19.472 -3.852 -22.747 1.00 95.19 80 ASP A CA 1
ATOM 596 C C . ASP A 1 80 ? 18.619 -2.606 -22.454 1.00 95.19 80 ASP A C 1
ATOM 598 O O . ASP A 1 80 ? 18.500 -1.687 -23.280 1.00 95.19 80 ASP A O 1
ATOM 602 N N . TYR A 1 81 ? 18.000 -2.578 -21.277 1.00 95.00 81 TYR A N 1
ATOM 603 C CA . TYR A 1 81 ? 17.084 -1.532 -20.853 1.00 95.00 81 TYR A CA 1
ATOM 604 C C . TYR A 1 81 ? 17.779 -0.176 -20.740 1.00 95.00 81 TYR A C 1
ATOM 606 O O . TYR A 1 81 ? 17.233 0.849 -21.147 1.00 95.00 81 TYR A O 1
ATOM 614 N N . ARG A 1 82 ? 19.033 -0.153 -20.278 1.00 95.12 82 ARG A N 1
ATOM 615 C CA . ARG A 1 82 ? 19.830 1.077 -20.209 1.00 95.12 82 ARG A CA 1
ATOM 616 C C . ARG A 1 82 ? 20.057 1.672 -21.600 1.00 95.12 82 ARG A C 1
ATOM 618 O O . ARG A 1 82 ? 19.869 2.874 -21.792 1.00 95.12 82 ARG A O 1
ATOM 625 N N . ALA A 1 83 ? 20.447 0.853 -22.575 1.00 95.19 83 ALA A N 1
ATOM 626 C CA . ALA A 1 83 ? 20.618 1.285 -23.958 1.00 95.19 83 ALA A CA 1
ATOM 627 C C . ALA A 1 83 ? 19.287 1.757 -24.560 1.00 95.19 83 ALA A C 1
ATOM 629 O O . ALA A 1 83 ? 19.260 2.747 -25.295 1.00 95.19 83 ALA A O 1
ATOM 630 N N . TRP A 1 84 ? 18.181 1.091 -24.214 1.00 93.81 84 TRP A N 1
ATOM 631 C CA . TRP A 1 84 ? 16.838 1.486 -24.632 1.00 93.81 84 TRP A CA 1
ATOM 632 C C . TRP A 1 84 ? 16.449 2.866 -24.093 1.00 93.81 84 TRP A C 1
ATOM 634 O O . TRP A 1 84 ? 15.979 3.707 -24.865 1.00 93.81 84 TRP A O 1
ATOM 644 N N . LEU A 1 85 ? 16.703 3.118 -22.804 1.00 92.56 85 LEU A N 1
ATOM 645 C CA . LEU A 1 85 ? 16.464 4.406 -22.153 1.00 92.56 85 LEU A CA 1
ATOM 646 C C . LEU A 1 85 ? 17.299 5.512 -22.789 1.00 92.56 85 LEU A C 1
ATOM 648 O O . LEU A 1 85 ? 16.763 6.540 -23.196 1.00 92.56 85 LEU A O 1
ATOM 652 N N . MET A 1 86 ? 18.604 5.282 -22.928 1.00 93.38 86 MET A N 1
ATOM 653 C CA . MET A 1 86 ? 19.530 6.256 -23.500 1.00 93.38 86 MET A CA 1
ATOM 654 C C . MET A 1 86 ? 19.150 6.634 -24.939 1.00 93.38 86 MET A C 1
ATOM 656 O O . MET A 1 86 ? 19.228 7.805 -25.306 1.00 93.38 86 MET A O 1
ATOM 660 N N . ALA A 1 87 ? 18.706 5.666 -25.749 1.00 91.88 87 ALA A N 1
ATOM 661 C CA . ALA A 1 87 ? 18.291 5.902 -27.132 1.00 91.88 87 ALA A CA 1
ATOM 662 C C . ALA A 1 87 ? 16.995 6.725 -27.251 1.00 91.88 87 ALA A C 1
ATOM 664 O O . ALA A 1 87 ? 16.799 7.412 -28.252 1.00 91.88 87 ALA A O 1
ATOM 665 N N . ARG A 1 88 ? 16.108 6.658 -26.251 1.00 90.06 88 ARG A N 1
ATOM 666 C CA . ARG A 1 88 ? 14.839 7.409 -26.213 1.00 90.06 88 ARG A CA 1
ATOM 667 C C . ARG A 1 88 ? 14.916 8.700 -25.409 1.00 90.06 88 ARG A C 1
ATOM 669 O O . ARG A 1 88 ? 13.951 9.462 -25.379 1.00 90.06 88 ARG A O 1
ATOM 676 N N . PHE A 1 89 ? 16.045 8.956 -24.764 1.00 91.38 89 PHE A N 1
ATOM 677 C CA . PHE A 1 89 ? 16.222 10.147 -23.962 1.00 91.38 89 PHE A CA 1
ATOM 678 C C . PHE A 1 89 ? 16.234 11.401 -24.842 1.00 91.38 89 PHE A C 1
ATOM 680 O O . PHE A 1 89 ? 16.965 11.484 -25.833 1.00 91.38 89 PHE A O 1
ATOM 687 N N . VAL A 1 90 ? 15.434 12.403 -24.477 1.00 86.50 90 VAL A N 1
ATOM 688 C CA . VAL A 1 90 ? 15.371 13.673 -25.212 1.00 86.50 90 VAL A CA 1
ATOM 689 C C . VAL A 1 90 ? 16.730 14.372 -25.132 1.00 86.50 90 VAL A C 1
ATOM 691 O O . VAL A 1 90 ? 17.263 14.585 -24.047 1.00 86.50 90 VAL A O 1
ATOM 694 N N . GLY A 1 91 ? 17.304 14.722 -26.286 1.00 88.06 91 GLY A N 1
ATOM 695 C CA . GLY A 1 91 ? 18.668 15.262 -26.375 1.00 88.06 91 GLY A CA 1
ATOM 696 C C . GLY A 1 91 ? 19.772 14.195 -26.447 1.00 88.06 91 GLY A C 1
ATOM 697 O O . GLY A 1 91 ? 20.953 14.538 -26.493 1.00 88.06 91 GLY A O 1
ATOM 698 N N . GLY A 1 92 ? 19.403 12.911 -26.498 1.00 91.19 92 GLY A N 1
ATOM 699 C CA . GLY A 1 92 ? 20.311 11.796 -26.754 1.00 91.19 92 GLY A CA 1
ATOM 700 C C . GLY A 1 92 ? 21.280 11.474 -25.605 1.00 91.19 92 GLY A C 1
ATOM 701 O O . GLY A 1 92 ? 21.094 11.930 -24.472 1.00 91.19 92 GLY A O 1
ATOM 702 N N . PRO A 1 93 ? 22.346 10.696 -25.884 1.00 93.88 93 PRO A N 1
ATOM 703 C CA . PRO A 1 93 ? 23.271 10.188 -24.866 1.00 93.88 93 PRO A CA 1
ATOM 704 C C . PRO A 1 93 ? 23.947 11.264 -24.008 1.00 93.88 93 PRO A C 1
ATOM 706 O O . PRO A 1 93 ? 24.150 11.057 -22.813 1.00 93.88 93 PRO A O 1
ATOM 709 N N . ALA A 1 94 ? 24.274 12.423 -24.590 1.00 94.38 94 ALA A N 1
ATOM 710 C CA . ALA A 1 94 ? 24.905 13.522 -23.858 1.00 94.38 94 ALA A CA 1
ATOM 711 C C . ALA A 1 94 ? 23.954 14.133 -22.816 1.00 94.38 94 ALA A C 1
ATOM 713 O O . ALA A 1 94 ? 24.350 14.366 -21.673 1.00 94.38 94 ALA A O 1
ATOM 714 N N . ALA A 1 95 ? 22.68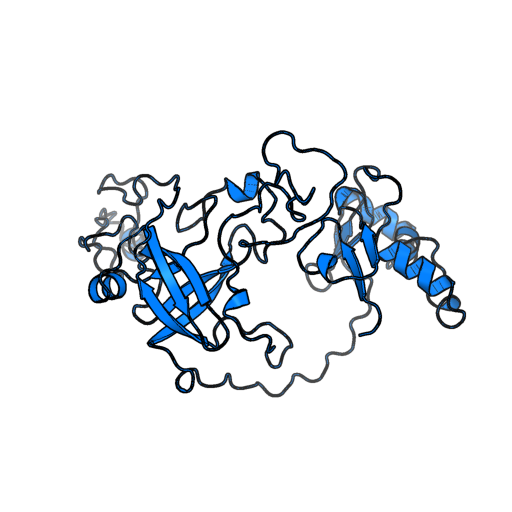5 14.337 -23.186 1.00 92.94 95 ALA A N 1
ATOM 715 C CA . ALA A 1 95 ? 21.665 14.817 -22.261 1.00 92.94 95 ALA A CA 1
ATOM 716 C C . ALA A 1 95 ? 21.350 13.773 -21.177 1.00 92.94 95 ALA A C 1
ATOM 718 O O . ALA A 1 95 ? 21.200 14.141 -20.013 1.00 92.94 95 ALA A O 1
ATOM 719 N N . PHE A 1 96 ? 21.323 12.483 -21.536 1.00 93.81 96 PHE A N 1
ATOM 720 C CA . PHE A 1 96 ? 21.161 11.385 -20.578 1.00 93.81 96 PHE A CA 1
ATOM 721 C C . PHE A 1 96 ? 22.278 11.402 -19.529 1.00 93.81 96 PHE A C 1
ATOM 723 O O . PHE A 1 96 ? 21.998 11.476 -18.335 1.00 93.81 96 PHE A O 1
ATOM 730 N N . ALA A 1 97 ? 23.542 11.436 -19.962 1.00 94.56 97 ALA A N 1
ATOM 731 C CA . ALA A 1 97 ? 24.695 11.487 -19.064 1.00 94.56 97 ALA A CA 1
ATOM 732 C C . ALA A 1 97 ? 24.676 12.720 -18.142 1.00 94.56 97 ALA A C 1
ATOM 734 O O . ALA A 1 97 ? 25.012 12.610 -16.966 1.00 94.56 97 ALA A O 1
ATOM 735 N N . ALA A 1 98 ? 24.232 13.878 -18.641 1.00 94.25 98 ALA A N 1
ATOM 736 C CA . ALA A 1 98 ? 24.094 15.095 -17.841 1.00 94.25 98 ALA A CA 1
ATOM 737 C C . ALA A 1 98 ? 22.922 15.050 -16.838 1.00 94.25 98 ALA A C 1
ATOM 739 O O . ALA A 1 98 ? 22.928 15.791 -15.850 1.00 94.25 98 ALA A O 1
ATOM 740 N N . ALA A 1 99 ? 21.909 14.213 -17.084 1.00 94.25 99 ALA A N 1
ATOM 741 C CA . ALA A 1 99 ? 20.759 14.037 -16.203 1.00 94.25 99 ALA A CA 1
ATOM 742 C C . ALA A 1 99 ? 21.020 13.029 -15.074 1.00 94.25 99 ALA A C 1
ATOM 744 O O . ALA A 1 99 ? 20.459 13.192 -13.992 1.00 94.25 99 ALA A O 1
ATOM 745 N N . LEU A 1 100 ? 21.891 12.033 -15.283 1.00 94.31 100 LEU A N 1
ATOM 746 C CA . LEU A 1 100 ? 22.169 10.988 -14.287 1.00 94.31 100 LEU A CA 1
ATOM 747 C C . LEU A 1 100 ? 22.570 11.535 -12.904 1.00 94.31 100 LEU A C 1
ATOM 749 O O . LEU A 1 100 ? 21.942 11.131 -11.927 1.00 94.31 100 LEU A O 1
ATOM 753 N N . PRO A 1 101 ? 23.515 12.491 -12.767 1.00 95.50 101 PRO A N 1
ATOM 754 C CA . PRO A 1 101 ? 23.878 13.027 -11.452 1.00 95.50 101 PRO A CA 1
ATOM 755 C C . PRO A 1 101 ? 22.753 13.825 -10.785 1.00 95.50 101 PRO A C 1
ATOM 757 O O . PRO A 1 101 ? 22.768 14.015 -9.575 1.00 95.50 101 PRO A O 1
ATOM 760 N N . LYS A 1 102 ? 21.786 14.320 -11.571 1.00 94.81 102 LYS A N 1
ATOM 761 C CA . LYS A 1 102 ? 20.629 15.070 -11.067 1.00 94.81 102 LYS A CA 1
ATOM 762 C C . LYS A 1 102 ? 19.496 14.144 -10.627 1.00 94.81 102 LYS A C 1
ATOM 764 O O . LYS A 1 102 ? 18.646 14.568 -9.853 1.00 94.81 102 LYS A O 1
ATOM 769 N N . GLY A 1 103 ? 19.434 12.924 -11.169 1.00 92.00 103 GLY A N 1
ATOM 770 C CA . GLY A 1 103 ? 18.384 11.926 -10.926 1.00 92.00 103 GLY A CA 1
ATOM 771 C C . GLY A 1 103 ? 17.002 12.289 -11.488 1.00 92.00 103 GLY A C 1
ATOM 772 O O . GLY A 1 103 ? 16.208 11.399 -11.783 1.00 92.00 103 GLY A O 1
ATOM 773 N N . VAL A 1 104 ? 16.714 13.579 -11.676 1.00 92.44 104 VAL A N 1
ATOM 774 C CA . VAL A 1 104 ? 15.447 14.108 -12.183 1.00 92.44 104 VAL A CA 1
ATOM 775 C C . VAL A 1 104 ? 15.706 15.172 -13.249 1.00 92.44 104 VAL A C 1
ATOM 777 O O . VAL A 1 104 ? 16.596 16.014 -13.117 1.00 92.44 104 VAL A O 1
ATOM 780 N N . THR A 1 105 ? 14.904 15.155 -14.309 1.00 92.31 105 THR A N 1
ATOM 781 C CA . THR A 1 105 ? 14.906 16.162 -15.375 1.00 92.31 105 THR A CA 1
ATOM 782 C C . THR A 1 105 ? 13.483 16.455 -15.845 1.00 92.31 105 THR A C 1
ATOM 784 O O . THR A 1 105 ? 12.580 15.637 -15.683 1.00 92.31 105 THR A O 1
ATOM 787 N N . ALA A 1 106 ? 13.270 17.602 -16.485 1.00 90.62 106 ALA A N 1
ATOM 788 C CA . ALA A 1 106 ? 12.052 17.818 -17.256 1.00 90.62 106 ALA A CA 1
ATOM 789 C C . ALA A 1 106 ? 12.028 16.873 -18.473 1.00 90.62 106 ALA A C 1
ATOM 791 O O . ALA A 1 106 ? 13.049 16.692 -19.140 1.00 90.62 106 ALA A O 1
ATOM 792 N N . GLY A 1 107 ? 10.871 16.280 -18.764 1.00 86.81 107 GLY A N 1
ATOM 793 C CA . GLY A 1 107 ? 10.650 15.419 -19.923 1.00 86.81 107 GLY A CA 1
ATOM 794 C C . GLY A 1 107 ? 9.763 14.199 -19.661 1.00 86.81 107 GLY A C 1
ATOM 795 O O . GLY A 1 107 ? 9.111 14.061 -18.623 1.00 86.81 107 GLY A O 1
ATOM 796 N N . ALA A 1 108 ? 9.728 13.318 -20.659 1.00 85.88 108 ALA A N 1
ATOM 797 C CA . ALA A 1 108 ? 9.085 12.008 -20.634 1.00 85.88 108 ALA A CA 1
ATOM 798 C C . ALA A 1 108 ? 9.790 11.090 -21.647 1.00 85.88 108 ALA A C 1
ATOM 800 O O . ALA A 1 108 ? 10.198 11.569 -22.705 1.00 85.88 108 ALA A O 1
ATOM 801 N N . ILE A 1 109 ? 9.910 9.793 -21.343 1.00 82.38 109 ILE A N 1
ATOM 802 C CA . ILE A 1 109 ? 10.426 8.785 -22.289 1.00 82.38 109 ILE A CA 1
ATOM 803 C C . ILE A 1 109 ? 9.305 8.248 -23.184 1.00 82.38 109 ILE A C 1
ATOM 805 O O . ILE A 1 109 ? 9.479 8.091 -24.392 1.00 82.38 109 ILE A O 1
ATOM 809 N N . ALA A 1 110 ? 8.133 7.986 -22.602 1.00 74.69 110 ALA A N 1
ATOM 810 C CA . ALA A 1 110 ? 6.969 7.517 -23.339 1.00 74.69 110 ALA A CA 1
ATOM 811 C C . ALA A 1 110 ? 6.152 8.690 -23.902 1.00 74.69 110 ALA A C 1
ATOM 813 O O . ALA A 1 110 ? 5.818 9.642 -23.190 1.00 74.69 110 ALA A O 1
ATOM 814 N N . ALA A 1 111 ? 5.769 8.588 -25.178 1.00 66.50 111 ALA A N 1
ATOM 815 C CA . ALA A 1 111 ? 4.727 9.437 -25.739 1.00 66.50 111 ALA A CA 1
ATOM 816 C C . ALA A 1 111 ? 3.394 9.081 -25.071 1.00 66.50 111 ALA A C 1
ATOM 818 O O . ALA A 1 111 ? 3.018 7.910 -24.999 1.00 66.50 111 ALA A O 1
ATOM 819 N N . ARG A 1 112 ? 2.678 10.088 -24.566 1.00 62.72 112 ARG A N 1
ATOM 820 C CA . ARG A 1 112 ? 1.381 9.857 -23.932 1.00 62.72 112 ARG A CA 1
ATOM 821 C C . ARG A 1 112 ? 0.405 9.331 -24.996 1.00 62.72 112 ARG A C 1
ATOM 823 O O . ARG A 1 112 ? 0.247 10.007 -26.015 1.00 62.72 112 ARG A O 1
ATOM 830 N N . PRO A 1 113 ? -0.271 8.189 -24.781 1.00 64.12 113 PRO A N 1
ATOM 831 C CA . PRO A 1 113 ? -1.388 7.822 -25.638 1.00 64.12 113 PRO A CA 1
ATOM 832 C C . PRO A 1 113 ? -2.432 8.943 -25.593 1.00 64.12 113 PRO A C 1
ATOM 834 O O . PRO A 1 113 ? -2.636 9.569 -24.547 1.00 64.12 113 PRO A O 1
ATOM 837 N N . THR A 1 114 ? -3.064 9.236 -26.730 1.00 71.88 114 THR A N 1
ATOM 838 C CA . THR A 1 114 ? -4.160 10.208 -26.801 1.00 71.88 114 THR A CA 1
ATOM 839 C C . THR A 1 114 ? -5.157 9.876 -25.689 1.00 71.88 114 THR A C 1
ATOM 841 O O . THR A 1 114 ? -5.527 8.703 -25.587 1.00 71.88 114 THR A O 1
ATOM 844 N N . PRO A 1 115 ? -5.552 10.836 -24.826 1.00 62.62 115 PRO A N 1
ATOM 845 C CA . PRO A 1 115 ? -6.511 10.553 -23.769 1.00 62.62 115 PRO A CA 1
ATOM 846 C C . PRO A 1 115 ? -7.726 9.864 -24.384 1.00 62.62 115 PRO A C 1
ATOM 848 O O . PRO A 1 115 ? -8.335 10.410 -25.307 1.00 62.62 115 PRO A O 1
ATOM 851 N N . ALA A 1 116 ? -8.042 8.655 -23.917 1.00 66.75 116 ALA A N 1
ATOM 852 C CA . ALA A 1 116 ? -9.316 8.045 -24.257 1.00 66.75 116 ALA A CA 1
ATOM 853 C C . ALA A 1 116 ? -10.423 9.013 -23.817 1.00 66.75 116 ALA A C 1
ATOM 855 O O . ALA A 1 116 ? -10.263 9.716 -22.811 1.00 66.75 116 ALA A O 1
ATOM 856 N N . ALA A 1 117 ? -11.514 9.090 -24.583 1.00 73.31 117 ALA A N 1
ATOM 857 C CA . ALA A 1 117 ? -12.674 9.871 -24.171 1.00 73.31 117 ALA A CA 1
ATOM 858 C C . ALA A 1 117 ? -13.036 9.465 -22.738 1.00 73.31 117 ALA A C 1
ATOM 860 O O . ALA A 1 117 ? -13.132 8.270 -22.451 1.00 73.31 117 ALA A O 1
ATOM 861 N N . ALA A 1 118 ? -13.166 10.448 -21.841 1.00 65.00 118 ALA A N 1
ATOM 862 C CA . ALA A 1 118 ? -13.558 10.162 -20.472 1.00 65.00 118 ALA A CA 1
ATOM 863 C C . ALA A 1 118 ? -14.876 9.374 -20.530 1.00 65.00 118 ALA A C 1
ATOM 865 O O . ALA A 1 118 ? -15.815 9.849 -21.182 1.00 65.00 118 ALA A O 1
ATOM 866 N N . PRO A 1 119 ? -14.954 8.174 -19.925 1.00 63.75 119 PRO A N 1
ATOM 867 C CA . PRO A 1 119 ? -16.227 7.482 -19.842 1.00 63.75 119 PRO A CA 1
ATOM 868 C C . PRO A 1 119 ? -17.231 8.426 -19.174 1.00 63.75 119 PRO A C 1
ATOM 870 O O . PRO A 1 119 ? -16.859 9.223 -18.306 1.00 63.75 119 PRO A O 1
ATOM 873 N N . ALA A 1 120 ? -18.494 8.379 -19.609 1.00 69.12 120 ALA A N 1
ATOM 874 C CA . ALA A 1 120 ? -19.555 9.126 -18.943 1.00 69.12 120 ALA A CA 1
ATOM 875 C C . ALA A 1 120 ? -19.466 8.842 -17.438 1.00 69.12 120 ALA A C 1
ATOM 877 O O . ALA A 1 120 ? -19.294 7.682 -17.063 1.00 69.12 120 ALA A O 1
ATOM 878 N N . ALA A 1 121 ? -19.519 9.888 -16.605 1.00 64.31 121 ALA A N 1
ATOM 879 C CA . ALA A 1 121 ? -19.346 9.763 -15.162 1.00 64.31 121 ALA A CA 1
ATOM 880 C C . ALA A 1 121 ? -20.283 8.673 -14.628 1.00 64.31 121 ALA A C 1
ATOM 882 O O . ALA A 1 121 ? -21.499 8.865 -14.551 1.00 64.31 121 ALA A O 1
ATOM 883 N N . ALA A 1 122 ? -19.718 7.504 -14.323 1.00 63.06 122 ALA A N 1
ATOM 884 C CA . ALA A 1 122 ? -20.488 6.396 -13.804 1.00 63.06 122 ALA A CA 1
ATOM 885 C C . ALA A 1 122 ? -20.964 6.812 -12.415 1.00 63.06 122 ALA A C 1
ATOM 887 O O . ALA A 1 122 ? -20.163 7.087 -11.521 1.00 63.06 122 ALA A O 1
ATOM 888 N N . ARG A 1 123 ? -22.281 6.912 -12.241 1.00 62.88 123 ARG A N 1
ATOM 889 C CA . ARG A 1 123 ? -22.852 7.120 -10.918 1.00 62.88 123 ARG A CA 1
ATOM 890 C C . ARG A 1 123 ? -22.597 5.844 -10.125 1.00 62.88 123 ARG A C 1
ATOM 892 O O . ARG A 1 123 ? -23.020 4.774 -10.560 1.00 62.88 123 ARG A O 1
ATOM 899 N N . ALA A 1 124 ? -21.888 5.959 -9.003 1.00 63.91 124 ALA A N 1
ATOM 900 C CA . ALA A 1 124 ? -21.681 4.833 -8.103 1.00 63.91 124 ALA A CA 1
ATOM 901 C C . ALA A 1 124 ? -23.041 4.197 -7.772 1.00 63.91 124 ALA A C 1
ATOM 903 O O . ALA A 1 124 ? -24.014 4.911 -7.499 1.00 63.91 124 ALA A O 1
ATOM 904 N N . ALA A 1 125 ? -23.118 2.868 -7.860 1.00 65.62 125 ALA A N 1
ATOM 905 C CA . ALA A 1 125 ? -24.322 2.139 -7.485 1.00 65.62 125 ALA A CA 1
ATOM 906 C C . ALA A 1 125 ? -24.647 2.413 -6.008 1.00 65.62 125 ALA A C 1
ATOM 908 O O . ALA A 1 125 ? -23.733 2.547 -5.191 1.00 65.62 125 ALA A O 1
ATOM 909 N N . SER A 1 126 ? -25.937 2.517 -5.665 1.00 66.88 126 SER A N 1
ATOM 910 C CA . SER A 1 126 ? -26.316 2.660 -4.256 1.00 66.88 126 SER A CA 1
ATOM 911 C C . SER A 1 126 ? -25.908 1.411 -3.475 1.00 66.88 126 SER A C 1
ATOM 913 O O . SER A 1 126 ? -26.119 0.283 -3.924 1.00 66.88 126 SER A O 1
ATOM 915 N N . LEU A 1 127 ? -25.365 1.645 -2.285 1.00 68.31 127 LEU A N 1
ATOM 916 C CA . LEU A 1 127 ? -24.986 0.621 -1.319 1.00 68.31 127 LEU A CA 1
ATOM 917 C C . LEU A 1 127 ? -26.182 0.028 -0.575 1.00 68.31 127 LEU A C 1
ATOM 919 O O . LEU A 1 127 ? -26.059 -1.035 0.029 1.00 68.31 127 LEU A O 1
ATOM 923 N N . ASP A 1 128 ? -27.343 0.679 -0.646 1.00 66.19 128 ASP A N 1
ATOM 924 C CA . ASP A 1 128 ? -28.547 0.275 0.086 1.00 66.19 128 ASP A CA 1
ATOM 925 C C . ASP A 1 128 ? -29.099 -1.078 -0.385 1.00 66.19 128 ASP A C 1
ATOM 927 O O . ASP A 1 128 ? -29.812 -1.750 0.355 1.00 66.19 128 ASP A O 1
ATOM 931 N N . ALA A 1 129 ? -28.752 -1.496 -1.608 1.00 59.56 129 ALA A N 1
ATOM 932 C CA . ALA A 1 129 ? -29.138 -2.788 -2.169 1.00 59.56 129 ALA A CA 1
ATOM 933 C C . ALA A 1 129 ? -28.232 -3.953 -1.718 1.00 59.56 129 ALA A C 1
ATOM 935 O O . ALA A 1 129 ? -28.559 -5.111 -1.980 1.00 59.56 129 ALA A O 1
ATOM 936 N N . ALA A 1 130 ? -27.096 -3.674 -1.066 1.00 65.62 130 ALA A N 1
ATOM 937 C CA . ALA A 1 130 ? -26.202 -4.702 -0.543 1.00 65.62 130 ALA A CA 1
ATOM 938 C C . ALA A 1 130 ? -26.706 -5.222 0.818 1.00 65.62 130 ALA A C 1
ATOM 940 O O . ALA A 1 130 ? -27.189 -4.457 1.649 1.00 65.62 130 ALA A O 1
ATOM 941 N N . GLY A 1 131 ? -26.603 -6.532 1.058 1.00 71.50 131 GLY A N 1
ATOM 942 C CA . GLY A 1 131 ? -26.965 -7.140 2.344 1.00 71.50 131 GLY A CA 1
ATOM 943 C C . GLY A 1 131 ? -25.921 -6.876 3.436 1.00 71.50 131 GLY A C 1
ATOM 944 O O . GLY A 1 131 ? -24.731 -6.803 3.143 1.00 71.50 131 GLY A O 1
ATOM 945 N N . GLY A 1 132 ? -26.361 -6.773 4.692 1.00 81.81 132 GLY A N 1
ATOM 946 C CA . GLY A 1 132 ? -25.514 -6.501 5.860 1.00 81.81 132 GLY A CA 1
ATOM 947 C C . GLY A 1 132 ? -25.934 -5.232 6.601 1.00 81.81 132 GLY A C 1
ATOM 948 O O . GLY A 1 132 ? -26.592 -4.365 6.031 1.00 81.81 132 GLY A O 1
ATOM 949 N N . ASP A 1 133 ? -25.558 -5.123 7.873 1.00 90.19 133 ASP A N 1
ATOM 950 C CA . ASP A 1 133 ? -25.991 -4.017 8.737 1.00 90.19 133 ASP A CA 1
ATOM 951 C C . ASP A 1 133 ? -25.051 -2.810 8.654 1.00 90.19 133 ASP A C 1
ATOM 953 O O . ASP A 1 133 ? -25.497 -1.672 8.800 1.00 90.19 133 ASP A O 1
ATOM 957 N N . PHE A 1 134 ? -23.774 -3.038 8.338 1.00 93.06 134 PHE A N 1
ATOM 958 C CA . PHE A 1 134 ? -22.724 -2.021 8.354 1.00 93.06 134 PHE A CA 1
ATOM 959 C C . PHE A 1 134 ? -22.183 -1.739 6.956 1.00 93.06 134 PHE A C 1
ATOM 961 O O . PHE A 1 134 ? -22.111 -2.637 6.116 1.00 93.06 134 PHE A O 1
ATOM 968 N N . TYR A 1 135 ? -21.762 -0.502 6.711 1.00 92.06 135 TYR A N 1
ATOM 969 C CA . TYR A 1 135 ? -20.899 -0.184 5.577 1.00 92.06 135 TYR A CA 1
ATOM 970 C C . TYR A 1 135 ? -19.494 -0.729 5.845 1.00 92.06 135 TYR A C 1
ATOM 972 O O . TYR A 1 135 ? -18.945 -0.499 6.920 1.00 92.06 135 TYR A O 1
ATOM 980 N N . LEU A 1 136 ? -18.908 -1.441 4.882 1.00 91.50 136 LEU A N 1
ATOM 981 C CA . LEU A 1 136 ? -17.517 -1.880 4.952 1.00 91.50 136 LEU A CA 1
ATOM 982 C C . LEU A 1 136 ? -16.635 -0.902 4.179 1.00 91.50 136 LEU A C 1
ATOM 984 O O . LEU A 1 136 ? -16.828 -0.688 2.981 1.00 91.50 136 LEU A O 1
ATOM 988 N N . VAL A 1 137 ? -15.634 -0.353 4.860 1.00 91.75 137 VAL A N 1
ATOM 989 C CA . VAL A 1 137 ? -14.582 0.457 4.244 1.00 91.75 137 VAL A CA 1
ATOM 990 C C . VAL A 1 137 ? -13.267 -0.301 4.326 1.00 91.75 137 VAL A C 1
ATOM 992 O O . VAL A 1 137 ? -12.762 -0.585 5.407 1.00 91.75 137 VAL A O 1
ATOM 995 N N . THR A 1 138 ? -12.691 -0.609 3.170 1.00 91.06 138 THR A N 1
ATOM 996 C CA . THR A 1 138 ? -11.303 -1.077 3.096 1.00 91.06 138 THR A CA 1
ATOM 997 C C . THR A 1 138 ? -10.420 0.061 2.616 1.00 91.06 138 THR A C 1
ATOM 999 O O . THR A 1 138 ? -10.821 0.840 1.750 1.00 91.06 138 THR A O 1
ATOM 1002 N N . HIS A 1 139 ? -9.232 0.201 3.194 1.00 90.50 139 HIS A N 1
ATOM 1003 C CA . HIS A 1 139 ? -8.306 1.266 2.820 1.00 90.50 139 HIS A CA 1
ATOM 1004 C C . HIS A 1 139 ? -6.860 0.770 2.829 1.00 90.50 139 HIS A C 1
ATOM 1006 O O . HIS A 1 139 ? -6.534 -0.144 3.583 1.00 90.50 139 HIS A O 1
ATOM 1012 N N . PRO A 1 140 ? -5.957 1.358 2.028 1.00 91.50 140 PRO A N 1
ATOM 1013 C CA . PRO A 1 140 ? -4.533 1.072 2.145 1.00 91.50 140 PRO A CA 1
ATOM 1014 C C . PRO A 1 140 ? -4.038 1.363 3.566 1.00 91.50 140 PRO A C 1
ATOM 1016 O O . PRO A 1 140 ? -4.369 2.409 4.135 1.00 91.50 140 PRO A O 1
ATOM 1019 N N . HIS A 1 141 ? -3.240 0.466 4.147 1.00 92.56 141 HIS A N 1
ATOM 1020 C CA . HIS A 1 141 ? -2.575 0.758 5.417 1.00 92.56 141 HIS A CA 1
ATOM 1021 C C . HIS A 1 141 ? -1.516 1.841 5.203 1.00 92.56 141 HIS A C 1
ATOM 1023 O O . HIS A 1 141 ? -0.779 1.797 4.215 1.00 92.56 141 HIS A O 1
ATOM 1029 N N . ALA A 1 142 ? -1.381 2.780 6.141 1.00 91.88 142 ALA A N 1
ATOM 1030 C CA . ALA A 1 142 ? -0.467 3.918 6.003 1.00 91.88 142 ALA A CA 1
ATOM 1031 C C . ALA A 1 142 ? 0.995 3.500 5.749 1.00 91.88 142 ALA A C 1
ATOM 1033 O O . ALA A 1 142 ? 1.737 4.205 5.070 1.00 91.88 142 ALA A O 1
ATOM 1034 N N . LEU A 1 143 ? 1.398 2.340 6.280 1.00 92.69 143 LEU A N 1
ATOM 1035 C CA . LEU A 1 143 ? 2.770 1.824 6.186 1.00 92.69 143 LEU A CA 1
ATOM 1036 C C . LEU A 1 143 ? 2.982 0.768 5.097 1.00 92.69 143 LEU A C 1
ATOM 1038 O O . LEU A 1 143 ? 4.079 0.666 4.550 1.00 92.69 143 LEU A O 1
ATOM 1042 N N . PHE A 1 144 ? 1.959 -0.031 4.783 1.00 91.38 144 PHE A N 1
ATOM 1043 C CA . PHE A 1 144 ? 2.095 -1.157 3.850 1.00 91.38 144 PHE A CA 1
ATOM 1044 C C . PHE A 1 144 ? 1.478 -0.870 2.486 1.00 91.38 144 PHE A C 1
ATOM 1046 O O . PHE A 1 144 ? 1.781 -1.593 1.538 1.00 91.38 144 PHE A O 1
ATOM 1053 N N . GLY A 1 145 ? 0.646 0.170 2.378 1.00 91.00 145 GLY A N 1
ATOM 1054 C CA . GLY A 1 145 ? -0.109 0.496 1.179 1.00 91.00 145 GLY A CA 1
ATOM 1055 C C . GLY A 1 145 ? -0.961 -0.691 0.745 1.00 91.00 145 GLY A C 1
ATOM 1056 O O . GLY A 1 145 ? -1.977 -0.999 1.361 1.00 91.00 145 GLY A O 1
ATOM 1057 N N . ASP A 1 146 ? -0.504 -1.360 -0.308 1.00 86.06 146 ASP A N 1
ATOM 1058 C CA . ASP A 1 146 ? -1.132 -2.529 -0.919 1.00 86.06 146 ASP A CA 1
ATOM 1059 C C . ASP A 1 146 ? -0.496 -3.877 -0.530 1.00 86.06 146 ASP A C 1
ATOM 1061 O O . ASP A 1 146 ? -0.874 -4.908 -1.076 1.00 86.06 146 ASP A O 1
ATOM 1065 N N . GLY A 1 147 ? 0.457 -3.891 0.407 1.00 92.06 147 GLY A N 1
ATOM 1066 C CA . GLY A 1 147 ? 1.086 -5.113 0.928 1.00 92.06 147 GLY A CA 1
ATOM 1067 C C . GLY A 1 147 ? 2.489 -5.396 0.398 1.00 92.06 147 GLY A C 1
ATOM 1068 O O . GLY A 1 147 ? 3.195 -6.252 0.934 1.00 92.06 147 GLY A O 1
ATOM 1069 N N . ARG A 1 148 ? 3.005 -4.610 -0.561 1.00 90.44 148 ARG A N 1
ATOM 1070 C CA . ARG A 1 148 ? 4.412 -4.735 -1.014 1.00 90.44 148 ARG A CA 1
ATOM 1071 C C . ARG A 1 148 ? 5.454 -4.506 0.088 1.00 90.44 148 ARG A C 1
ATOM 1073 O O . ARG A 1 148 ? 6.627 -4.833 -0.082 1.00 90.44 148 ARG A O 1
ATOM 1080 N N . GLY A 1 149 ? 5.049 -3.913 1.211 1.00 91.25 149 GLY A N 1
ATOM 1081 C CA . GLY A 1 149 ? 5.886 -3.703 2.391 1.00 91.25 149 GLY A CA 1
ATOM 1082 C C . GLY A 1 149 ? 5.739 -4.746 3.504 1.00 91.25 149 GLY A C 1
ATOM 1083 O O . GLY A 1 149 ? 6.496 -4.668 4.467 1.00 91.25 149 GLY A O 1
ATOM 1084 N N . ALA A 1 150 ? 4.801 -5.695 3.412 1.00 92.94 150 ALA A N 1
ATOM 1085 C CA . ALA A 1 150 ? 4.405 -6.535 4.549 1.00 92.94 150 ALA A CA 1
ATOM 1086 C C . ALA A 1 150 ? 5.516 -7.467 5.057 1.00 92.94 150 ALA A C 1
ATOM 1088 O O . ALA A 1 150 ? 5.518 -7.887 6.207 1.00 92.94 150 ALA A O 1
ATOM 1089 N N . ASN A 1 151 ? 6.494 -7.799 4.223 1.00 91.44 151 ASN A N 1
ATOM 1090 C CA . ASN A 1 151 ? 7.607 -8.652 4.624 1.00 91.44 151 ASN A CA 1
ATOM 1091 C C . ASN A 1 151 ? 8.811 -7.884 5.190 1.00 91.44 151 ASN A C 1
ATOM 1093 O O . ASN A 1 151 ? 9.837 -8.490 5.507 1.00 91.44 151 ASN A O 1
ATOM 1097 N N . LYS A 1 152 ? 8.703 -6.557 5.329 1.00 93.38 152 LYS A N 1
ATOM 1098 C CA . LYS A 1 152 ? 9.765 -5.702 5.862 1.00 93.38 152 LYS A CA 1
ATOM 1099 C C . LYS A 1 152 ? 9.576 -5.558 7.375 1.00 93.38 152 LYS A C 1
ATOM 1101 O O . LYS A 1 152 ? 8.630 -4.891 7.795 1.00 93.38 152 LYS A O 1
ATOM 1106 N N . PRO A 1 153 ? 10.481 -6.101 8.211 1.00 94.00 153 PRO A N 1
ATOM 1107 C CA . PRO A 1 153 ? 10.298 -6.103 9.663 1.00 94.00 153 PRO A CA 1
ATOM 1108 C C . PRO A 1 153 ? 10.259 -4.688 10.248 1.00 94.00 153 PRO A C 1
ATOM 1110 O O . PRO A 1 153 ? 9.509 -4.435 11.178 1.00 94.00 153 PRO A O 1
ATOM 1113 N N . TRP A 1 154 ? 11.005 -3.739 9.671 1.00 95.69 154 TRP A N 1
ATOM 1114 C CA . TRP A 1 154 ? 10.949 -2.340 10.102 1.00 95.69 154 TRP A CA 1
ATOM 1115 C C . TRP A 1 154 ? 9.588 -1.691 9.871 1.00 95.69 154 TRP A C 1
ATOM 1117 O O . TRP A 1 154 ? 9.183 -0.867 10.679 1.00 95.69 154 TRP A O 1
ATOM 1127 N N . LEU A 1 155 ? 8.880 -2.052 8.796 1.00 95.62 155 LEU A N 1
ATOM 1128 C CA . LEU A 1 155 ? 7.525 -1.545 8.574 1.00 95.62 155 LEU A CA 1
ATOM 1129 C C . LEU A 1 155 ? 6.514 -2.247 9.484 1.00 95.62 155 LEU A C 1
ATOM 1131 O O . LEU A 1 155 ? 5.559 -1.609 9.904 1.00 95.62 155 LEU A O 1
ATOM 1135 N N . GLN A 1 156 ? 6.738 -3.524 9.809 1.00 94.19 156 GLN A N 1
ATOM 1136 C CA . GLN A 1 156 ? 5.904 -4.280 10.751 1.00 94.19 156 GLN A CA 1
ATOM 1137 C C . GLN A 1 156 ? 6.001 -3.767 12.194 1.00 94.19 156 GLN A C 1
ATOM 1139 O O . GLN A 1 156 ? 4.995 -3.732 12.899 1.00 94.19 156 GLN A O 1
ATOM 1144 N N . GLU A 1 157 ? 7.195 -3.337 12.605 1.00 95.94 157 GLU A N 1
ATOM 1145 C CA . GLU A 1 157 ? 7.472 -2.778 13.934 1.00 95.94 157 GLU A CA 1
ATOM 1146 C C . GLU A 1 157 ? 7.092 -1.293 14.055 1.00 95.94 157 GLU A C 1
ATOM 1148 O O . GLU A 1 157 ? 6.961 -0.766 15.159 1.00 95.94 157 GLU A O 1
ATOM 1153 N N . LEU A 1 158 ? 6.936 -0.585 12.933 1.00 96.12 158 LEU A N 1
ATOM 1154 C CA . LEU A 1 158 ? 6.575 0.828 12.943 1.00 96.12 158 LEU A CA 1
ATOM 1155 C C . LEU A 1 158 ? 5.086 0.970 13.326 1.00 96.12 158 LEU A C 1
ATOM 1157 O O . LEU A 1 158 ? 4.235 0.406 12.640 1.00 96.12 158 LEU A O 1
ATOM 1161 N N . PRO A 1 159 ? 4.737 1.708 14.399 1.00 95.44 159 PRO A N 1
ATOM 1162 C CA . PRO A 1 159 ? 3.349 1.813 14.842 1.00 95.44 159 PRO A CA 1
ATOM 1163 C C . PRO A 1 159 ? 2.482 2.570 13.843 1.00 95.44 159 PRO A C 1
ATOM 1165 O O . PRO A 1 159 ? 2.895 3.614 13.328 1.00 95.44 159 PRO A O 1
ATOM 1168 N N . ASP A 1 160 ? 1.249 2.100 13.647 1.00 94.62 160 ASP A N 1
ATOM 1169 C CA . ASP A 1 160 ? 0.255 2.832 12.863 1.00 94.62 160 ASP A CA 1
ATOM 1170 C C . ASP A 1 160 ? 0.101 4.289 13.372 1.00 94.62 160 ASP A C 1
ATOM 1172 O O . ASP A 1 160 ? 0.058 4.528 14.589 1.00 94.62 160 ASP A O 1
ATOM 1176 N N . PRO A 1 161 ? 0.046 5.301 12.483 1.00 92.81 161 PRO A N 1
ATOM 1177 C CA . PRO A 1 161 ? -0.009 6.706 12.881 1.00 92.81 161 PRO A CA 1
ATOM 1178 C C . PRO A 1 161 ? -1.241 7.080 13.712 1.00 92.81 161 PRO A C 1
ATOM 1180 O O . PRO A 1 161 ? -1.164 8.070 14.443 1.00 92.81 161 PRO A O 1
ATOM 1183 N N . VAL A 1 162 ? -2.323 6.304 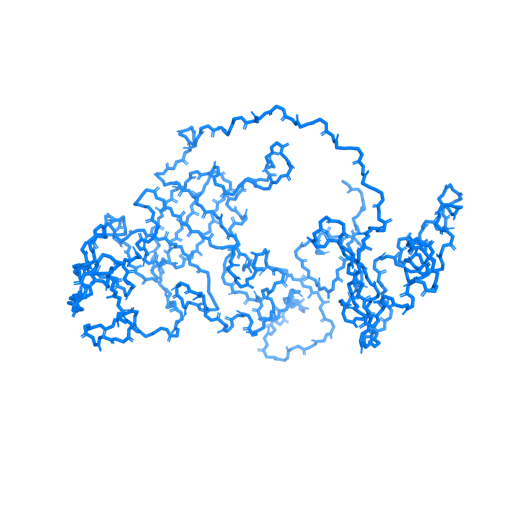13.657 1.00 90.81 162 VAL A N 1
ATOM 1184 C CA . VAL A 1 162 ? -3.542 6.521 14.440 1.00 90.81 162 VAL A CA 1
ATOM 1185 C C . VAL A 1 162 ? -3.634 5.495 15.564 1.00 90.81 162 VAL A C 1
ATOM 1187 O O . VAL A 1 162 ? -3.576 5.870 16.730 1.00 90.81 162 VAL A O 1
ATOM 1190 N N . ALA A 1 163 ? -3.709 4.206 15.233 1.00 91.62 163 ALA A N 1
ATOM 1191 C CA . ALA A 1 163 ? -3.996 3.148 16.195 1.00 91.62 163 ALA A CA 1
ATOM 1192 C C . ALA A 1 163 ? -2.790 2.743 17.057 1.00 91.62 163 ALA A C 1
ATOM 1194 O O . ALA A 1 163 ? -2.954 2.078 18.084 1.00 91.62 163 ALA A O 1
ATOM 1195 N N . LYS A 1 164 ? -1.570 3.108 16.632 1.00 94.31 164 LYS A N 1
ATOM 1196 C CA . LYS A 1 164 ? -0.292 2.706 17.252 1.00 94.31 164 LYS A CA 1
ATOM 1197 C C . LYS A 1 164 ? -0.110 1.192 17.359 1.00 94.31 164 LYS A C 1
ATOM 1199 O O . LYS A 1 164 ? 0.673 0.735 18.191 1.00 94.31 164 LYS A O 1
ATOM 1204 N N . ILE A 1 165 ? -0.855 0.425 16.566 1.00 94.44 165 ILE A N 1
ATOM 1205 C CA . ILE A 1 165 ? -0.772 -1.033 16.505 1.00 94.44 165 ILE A CA 1
ATOM 1206 C C . ILE A 1 165 ? 0.394 -1.420 15.594 1.00 94.44 165 ILE A C 1
ATOM 1208 O O . ILE A 1 165 ? 0.687 -0.725 14.620 1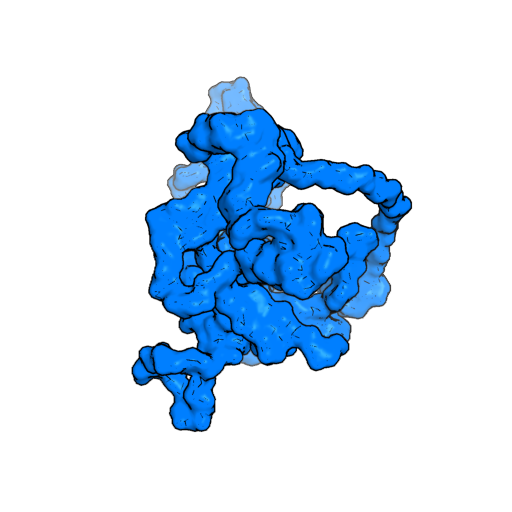.00 94.44 165 ILE A O 1
ATOM 1212 N N . VAL A 1 166 ? 1.063 -2.513 15.947 1.00 95.19 166 VAL A N 1
ATOM 1213 C CA . VAL A 1 166 ? 2.143 -3.153 15.180 1.00 95.19 166 VAL A CA 1
ATOM 1214 C C . VAL A 1 166 ? 1.784 -4.621 14.946 1.00 95.19 166 VAL A C 1
ATOM 1216 O O . VAL A 1 166 ? 0.937 -5.146 15.659 1.00 95.19 166 VAL A O 1
ATOM 1219 N N . TRP A 1 167 ? 2.394 -5.303 13.973 1.00 94.56 167 TRP A N 1
ATOM 1220 C CA . TRP A 1 167 ? 2.270 -6.769 13.797 1.00 94.56 167 TRP A CA 1
ATOM 1221 C C . TRP A 1 167 ? 0.845 -7.369 13.811 1.00 94.56 167 TRP A C 1
ATOM 1223 O O . TRP A 1 167 ? 0.676 -8.552 14.101 1.00 94.56 167 TRP A O 1
ATOM 1233 N N . SER A 1 168 ? -0.195 -6.590 13.514 1.00 94.25 168 SER A N 1
ATOM 1234 C CA . SER A 1 168 ? -1.579 -7.063 13.572 1.00 94.25 168 SER A CA 1
ATOM 1235 C C . SER A 1 168 ? -2.471 -6.246 12.646 1.00 94.25 168 SER A C 1
ATOM 1237 O O . SER A 1 168 ? -2.225 -5.061 12.421 1.00 94.25 168 SER A O 1
ATOM 1239 N N . SER A 1 169 ? -3.514 -6.889 12.128 1.00 95.00 169 SER A N 1
ATOM 1240 C CA . SER A 1 169 ? -4.633 -6.225 11.459 1.00 95.00 169 SER A CA 1
ATOM 1241 C C . SER A 1 169 ? -5.777 -6.085 12.453 1.00 95.00 169 SER A C 1
ATOM 1243 O O . SER A 1 169 ? -5.953 -6.949 13.307 1.00 95.00 169 SER A O 1
ATOM 1245 N N . TRP A 1 170 ? -6.595 -5.047 12.322 1.00 96.50 170 TRP A N 1
ATOM 1246 C CA . TRP A 1 170 ? -7.723 -4.809 13.220 1.00 96.50 170 TRP A CA 1
ATOM 1247 C C . TRP A 1 170 ? -8.972 -4.379 12.460 1.00 96.50 170 TRP A C 1
ATOM 1249 O O . TRP A 1 170 ? -8.887 -3.862 11.347 1.00 96.50 170 TRP A O 1
ATOM 1259 N N . VAL A 1 171 ? -10.127 -4.582 13.093 1.00 97.50 171 VAL A N 1
ATOM 1260 C CA . VAL A 1 171 ? -11.423 -4.066 12.645 1.00 97.50 171 VAL A CA 1
ATOM 1261 C C . VAL A 1 171 ? -11.758 -2.821 13.445 1.00 97.50 171 VAL A C 1
ATOM 1263 O O . VAL A 1 171 ? -11.975 -2.903 14.652 1.00 97.50 171 VAL A O 1
ATOM 1266 N N . GLU A 1 172 ? -11.824 -1.673 12.788 1.00 96.69 172 GLU A N 1
ATOM 1267 C CA . GLU A 1 172 ? -12.255 -0.424 13.407 1.00 96.69 172 GLU A CA 1
ATOM 1268 C C . GLU A 1 172 ? -13.768 -0.425 13.597 1.00 96.69 172 GLU A C 1
ATOM 1270 O O . GLU A 1 172 ? -14.531 -0.613 12.644 1.00 96.69 172 GLU A O 1
ATOM 1275 N N . ILE A 1 173 ? -14.201 -0.212 14.839 1.00 96.38 173 ILE A N 1
ATOM 1276 C CA . ILE A 1 173 ? -15.612 -0.195 15.226 1.00 96.38 173 ILE A CA 1
ATOM 1277 C C . ILE A 1 173 ? -15.867 1.023 16.105 1.00 96.38 173 ILE A C 1
ATOM 1279 O O . ILE A 1 173 ? -15.119 1.293 17.049 1.00 96.38 173 ILE A O 1
ATOM 1283 N N . HIS A 1 174 ? -16.963 1.729 15.837 1.00 95.38 174 HIS A N 1
ATOM 1284 C CA . HIS A 1 174 ? -17.367 2.836 16.690 1.00 95.38 174 HIS A CA 1
ATOM 1285 C C . HIS A 1 174 ? -17.758 2.332 18.096 1.00 95.38 174 HIS A C 1
ATOM 1287 O O . HIS A 1 174 ? -18.508 1.355 18.205 1.00 95.38 174 HIS A O 1
ATOM 1293 N N . PRO A 1 175 ? -17.349 3.007 19.184 1.00 92.06 175 PRO A N 1
ATOM 1294 C CA . PRO A 1 175 ? -17.625 2.587 20.563 1.00 92.06 175 PRO A CA 1
ATOM 1295 C C . PRO A 1 175 ? -19.106 2.385 20.904 1.00 92.06 175 PRO A C 1
ATOM 1297 O O . PRO A 1 175 ? -19.446 1.444 21.621 1.00 92.06 175 PRO A O 1
ATOM 1300 N N . GLU A 1 176 ? -20.006 3.221 20.379 1.00 92.38 176 GLU A N 1
ATOM 1301 C CA . GLU A 1 176 ? -21.455 3.052 20.592 1.00 92.38 176 GLU A CA 1
ATOM 1302 C C . GLU A 1 176 ? -21.969 1.748 19.973 1.00 92.38 176 GLU A C 1
ATOM 1304 O O . GLU A 1 176 ? -22.762 1.023 20.577 1.00 92.38 176 GLU A O 1
ATOM 1309 N N . THR A 1 177 ? -21.478 1.416 18.779 1.00 94.25 177 THR A N 1
ATOM 1310 C CA . THR A 1 177 ? -21.818 0.165 18.101 1.00 94.25 177 THR A CA 1
ATOM 1311 C C . THR A 1 177 ? -21.212 -1.023 18.823 1.00 94.25 177 THR A C 1
ATOM 1313 O O . THR A 1 177 ? -21.903 -2.017 19.025 1.00 94.25 177 THR A O 1
ATOM 1316 N N . ALA A 1 178 ? -19.966 -0.911 19.277 1.00 94.81 178 ALA A N 1
ATOM 1317 C CA . ALA A 1 178 ? -19.324 -1.955 20.059 1.00 94.81 178 ALA A CA 1
ATOM 1318 C C . ALA A 1 178 ? -20.090 -2.235 21.363 1.00 94.81 178 ALA A C 1
ATOM 1320 O O . ALA A 1 178 ? -20.407 -3.386 21.648 1.00 94.81 178 ALA A O 1
ATOM 1321 N N . THR A 1 179 ? -20.515 -1.188 22.077 1.00 94.69 179 THR A N 1
ATOM 1322 C CA . THR A 1 179 ? -21.351 -1.301 23.285 1.00 94.69 179 THR A CA 1
ATOM 1323 C C . THR A 1 179 ? -22.681 -1.992 22.987 1.00 94.69 179 THR A C 1
ATOM 1325 O O . THR A 1 179 ? -23.067 -2.925 23.688 1.00 94.69 179 THR A O 1
ATOM 1328 N N . ARG A 1 180 ? -23.368 -1.584 21.911 1.00 94.75 180 ARG A N 1
ATOM 1329 C CA . ARG A 1 180 ? -24.635 -2.195 21.475 1.00 94.75 180 ARG A CA 1
ATOM 1330 C C . ARG A 1 180 ? -24.490 -3.681 21.134 1.00 94.75 180 ARG A C 1
ATOM 1332 O O . ARG A 1 180 ? -25.440 -4.436 21.319 1.00 94.75 180 ARG A O 1
ATOM 1339 N N . LEU A 1 181 ? -23.330 -4.087 20.621 1.00 95.50 181 LEU A N 1
ATOM 1340 C CA . LEU A 1 181 ? -23.040 -5.459 20.204 1.00 95.50 181 LEU A CA 1
ATOM 1341 C C . LEU A 1 181 ? -22.294 -6.286 21.265 1.00 95.50 181 LEU A C 1
ATOM 1343 O O . LEU A 1 181 ? -22.028 -7.463 21.029 1.00 95.50 181 LEU A O 1
ATOM 1347 N N . GLY A 1 182 ? -21.948 -5.702 22.417 1.00 95.94 182 GLY A N 1
ATOM 1348 C CA . GLY A 1 182 ? -21.152 -6.368 23.454 1.00 95.94 182 GLY A CA 1
ATOM 1349 C C . GLY A 1 182 ? -19.726 -6.720 23.010 1.00 95.94 182 GLY A C 1
ATOM 1350 O O . GLY A 1 182 ? -19.191 -7.750 23.430 1.00 95.94 182 GLY A O 1
ATOM 1351 N N . ILE A 1 183 ? -19.140 -5.906 22.128 1.00 96.31 183 ILE A N 1
ATOM 1352 C CA . ILE A 1 183 ? -17.775 -6.047 21.608 1.00 96.31 183 ILE A CA 1
ATOM 1353 C C . ILE A 1 183 ? -16.834 -5.147 22.407 1.00 96.31 183 ILE A C 1
ATOM 1355 O O . ILE A 1 183 ? -17.084 -3.955 22.578 1.00 96.31 183 ILE A O 1
ATOM 1359 N N . GLU A 1 184 ? -15.723 -5.714 22.847 1.00 94.69 184 GLU A N 1
ATOM 1360 C CA . GLU A 1 184 ? -14.632 -5.027 23.521 1.00 94.69 184 GLU A CA 1
ATOM 1361 C C . GLU A 1 184 ? -13.371 -5.021 22.646 1.00 94.69 184 GLU A C 1
ATOM 1363 O O . GLU A 1 184 ? -13.244 -5.752 21.662 1.00 94.69 184 GLU A O 1
ATOM 1368 N N . ARG A 1 185 ? -12.400 -4.172 22.999 1.00 93.00 185 ARG A N 1
ATOM 1369 C CA . ARG A 1 185 ? -11.114 -4.118 22.292 1.00 93.00 185 ARG A CA 1
ATOM 1370 C C . ARG A 1 185 ? -10.398 -5.469 22.380 1.00 93.00 185 ARG A C 1
ATOM 1372 O O . ARG A 1 185 ? -10.156 -5.978 23.474 1.00 93.00 185 ARG A O 1
ATOM 1379 N N . GLY A 1 186 ? -9.946 -5.963 21.233 1.00 95.19 186 GLY A N 1
ATOM 1380 C CA . GLY A 1 186 ? -9.228 -7.229 21.107 1.00 95.19 186 GLY A CA 1
ATOM 1381 C C . GLY A 1 186 ? -10.136 -8.444 20.937 1.00 95.19 186 GLY A C 1
ATOM 1382 O O . GLY A 1 186 ? -9.635 -9.501 20.570 1.00 95.19 186 GLY A O 1
ATOM 1383 N N . ASP A 1 187 ? -11.455 -8.314 21.125 1.00 98.00 187 ASP A N 1
ATOM 1384 C CA . ASP A 1 187 ? -12.374 -9.393 20.759 1.00 98.00 187 ASP A CA 1
ATOM 1385 C C . ASP A 1 187 ? -12.222 -9.697 19.272 1.00 98.00 187 ASP A C 1
ATOM 1387 O O . ASP A 1 187 ? -12.268 -8.789 18.436 1.00 98.00 187 ASP A O 1
ATOM 1391 N N . ILE A 1 188 ? -12.070 -10.971 18.928 1.00 98.25 188 ILE A N 1
ATOM 1392 C CA . ILE A 1 188 ? -12.044 -11.377 17.532 1.00 98.25 188 ILE A CA 1
ATOM 1393 C C . ILE A 1 188 ? -13.464 -11.274 16.984 1.00 98.25 188 ILE A C 1
ATOM 1395 O O . ILE A 1 188 ? -14.400 -11.922 17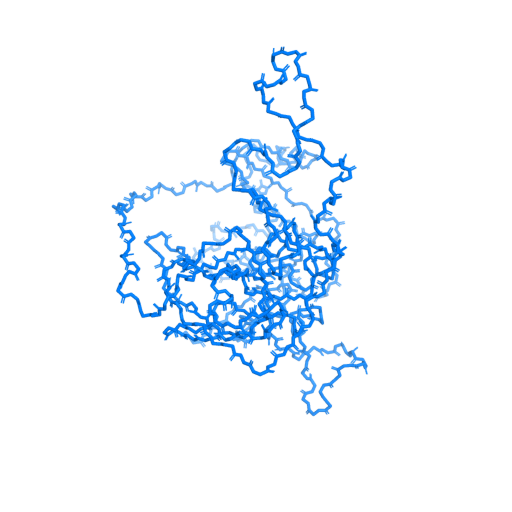.469 1.00 98.25 188 ILE A O 1
ATOM 1399 N N . VAL A 1 189 ? -13.618 -10.469 15.938 1.00 98.25 189 VAL A N 1
ATOM 1400 C CA . VAL A 1 189 ? -14.876 -10.278 15.222 1.00 98.25 189 VAL A CA 1
ATOM 1401 C C . VAL A 1 189 ? -14.770 -10.883 13.830 1.00 98.25 189 VAL A C 1
ATOM 1403 O O . VAL A 1 189 ? -13.769 -10.713 13.136 1.00 98.25 189 VAL A O 1
ATOM 1406 N N . GLU A 1 190 ? -15.808 -11.600 13.413 1.00 98.00 190 GLU A N 1
ATOM 1407 C CA . GLU A 1 190 ? -15.971 -12.013 12.026 1.00 98.00 190 GLU A CA 1
ATOM 1408 C C . GLU A 1 190 ? -16.711 -10.915 11.266 1.00 98.00 190 GLU A C 1
ATOM 1410 O O . GLU A 1 190 ? -17.862 -10.600 11.575 1.00 98.00 190 GLU A O 1
ATOM 1415 N N . VAL A 1 191 ? -16.046 -10.344 10.264 1.00 96.50 191 VAL A N 1
ATOM 1416 C CA . VAL A 1 191 ? -16.657 -9.443 9.288 1.00 96.50 191 VAL A CA 1
ATOM 1417 C C . VAL A 1 191 ? -16.984 -10.276 8.063 1.00 96.50 191 VAL A C 1
ATOM 1419 O O . VAL A 1 191 ? -16.106 -10.926 7.500 1.00 96.50 191 VAL A O 1
ATOM 1422 N N . LYS A 1 192 ? -18.256 -10.295 7.670 1.00 95.31 192 LYS A N 1
ATOM 1423 C CA . LYS A 1 192 ? -18.753 -11.143 6.585 1.00 95.31 192 LYS A CA 1
ATOM 1424 C C . LYS A 1 192 ? -19.523 -10.329 5.560 1.00 95.31 192 LYS A C 1
ATOM 1426 O O . LYS A 1 192 ? -20.397 -9.540 5.913 1.00 95.31 192 LYS A O 1
ATOM 1431 N N . THR A 1 193 ? -19.228 -10.577 4.292 1.00 91.69 193 THR A N 1
ATOM 1432 C CA . THR A 1 193 ? -19.912 -10.013 3.125 1.00 91.69 193 THR A CA 1
ATOM 1433 C C . THR A 1 193 ? -20.527 -11.139 2.290 1.00 91.69 193 THR A C 1
ATOM 1435 O O . THR A 1 193 ? -20.439 -12.320 2.634 1.00 91.69 193 THR A O 1
ATOM 1438 N N . ALA A 1 194 ? -21.141 -10.793 1.157 1.00 88.12 194 ALA A N 1
ATOM 1439 C CA . ALA A 1 194 ? -21.586 -11.783 0.176 1.00 88.12 194 ALA A CA 1
ATOM 1440 C C . ALA A 1 194 ? -20.426 -12.542 -0.506 1.00 88.12 194 ALA A C 1
ATOM 1442 O O . ALA A 1 194 ? -20.665 -13.583 -1.114 1.00 88.12 194 ALA A O 1
ATOM 1443 N N . HIS A 1 195 ? -19.193 -12.029 -0.425 1.00 88.44 195 HIS A N 1
ATOM 1444 C CA . HIS A 1 195 ? -18.032 -12.560 -1.149 1.00 88.44 195 HIS A CA 1
ATOM 1445 C C . HIS A 1 195 ? -17.092 -13.388 -0.269 1.00 88.44 195 HIS A C 1
ATOM 1447 O O . HIS A 1 195 ? -16.396 -14.258 -0.782 1.00 88.44 195 HIS A O 1
ATOM 1453 N N . GLY A 1 196 ? -17.120 -13.173 1.046 1.00 92.00 196 GLY A N 1
ATOM 1454 C CA . GLY A 1 196 ? -16.327 -13.944 1.995 1.00 92.00 196 GLY A CA 1
ATOM 1455 C C . GLY A 1 196 ? -16.361 -13.348 3.395 1.00 92.00 196 GLY A C 1
ATOM 1456 O O . GLY A 1 196 ? -17.210 -12.508 3.708 1.00 92.00 196 GLY A O 1
ATOM 1457 N N . SER A 1 197 ? -15.449 -13.795 4.251 1.00 95.31 197 SER A N 1
ATOM 1458 C CA . SER A 1 197 ? -15.280 -13.257 5.598 1.00 95.31 197 SER A CA 1
ATOM 1459 C C . SER A 1 197 ? -13.812 -13.185 5.999 1.00 95.31 197 SER A C 1
ATOM 1461 O O . SER A 1 197 ? -12.980 -13.943 5.502 1.00 95.31 197 SER A O 1
ATOM 1463 N N . VAL A 1 198 ? -13.501 -12.282 6.928 1.00 96.12 198 VAL A N 1
ATOM 1464 C CA . VAL A 1 198 ? -12.242 -12.296 7.681 1.00 96.12 198 VAL A CA 1
ATOM 1465 C C . VAL A 1 198 ? -12.527 -12.206 9.172 1.00 96.12 198 VAL A C 1
ATOM 1467 O O . VAL A 1 198 ? -13.557 -11.676 9.593 1.00 96.12 198 VAL A O 1
ATOM 1470 N N . LYS A 1 199 ? -11.588 -12.710 9.972 1.00 97.50 199 LYS A N 1
ATOM 1471 C CA . LYS A 1 199 ? -11.618 -12.618 11.430 1.00 97.50 199 LYS A CA 1
ATOM 1472 C C . LYS A 1 199 ? -10.419 -11.827 11.912 1.00 97.50 199 LYS A C 1
ATOM 1474 O O . LYS A 1 199 ? -9.295 -12.228 11.639 1.00 97.50 199 LYS A O 1
ATOM 1479 N N . ALA A 1 200 ? -10.656 -10.732 12.615 1.00 97.38 200 ALA A N 1
ATOM 1480 C CA . ALA A 1 200 ? -9.593 -9.893 13.153 1.00 97.38 200 ALA A CA 1
ATOM 1481 C C . ALA A 1 200 ? -10.027 -9.273 14.489 1.00 97.38 200 ALA A C 1
ATOM 1483 O O . ALA A 1 200 ? -11.230 -9.165 14.746 1.00 97.38 200 ALA A O 1
ATOM 1484 N N . PRO A 1 201 ? -9.078 -8.881 15.352 1.00 97.50 201 PRO A N 1
ATOM 1485 C CA . PRO A 1 201 ? -9.384 -8.203 16.606 1.00 97.50 201 PRO A CA 1
ATOM 1486 C C . PRO A 1 201 ? -10.077 -6.856 16.382 1.00 97.50 201 PRO A C 1
ATOM 1488 O O . PRO A 1 201 ? -9.698 -6.069 15.513 1.00 97.50 201 PRO A O 1
ATOM 1491 N N . ALA A 1 202 ? -11.073 -6.562 17.212 1.00 97.50 202 ALA A N 1
ATOM 1492 C CA . ALA A 1 202 ? -11.757 -5.280 17.236 1.00 97.50 202 ALA A CA 1
ATOM 1493 C C . ALA A 1 202 ? -10.872 -4.179 17.843 1.00 97.50 202 ALA A C 1
ATOM 1495 O O . ALA A 1 202 ? -10.325 -4.315 18.943 1.00 97.50 202 ALA A O 1
ATOM 1496 N N . TYR A 1 203 ? -10.789 -3.043 17.159 1.00 96.06 203 TYR A N 1
ATOM 1497 C CA . TYR A 1 203 ? -10.203 -1.803 17.648 1.00 96.06 203 TYR A CA 1
ATOM 1498 C C . TYR A 1 203 ? -11.290 -0.731 17.733 1.00 96.06 203 TYR A C 1
ATOM 1500 O O . TYR A 1 203 ? -11.945 -0.396 16.748 1.00 96.06 203 TYR A O 1
ATOM 1508 N N . LEU A 1 204 ? -11.508 -0.207 18.938 1.00 93.88 204 LEU A N 1
ATOM 1509 C CA . LEU A 1 204 ? -12.548 0.788 19.177 1.00 93.88 204 LEU A CA 1
ATOM 1510 C C . LEU A 1 204 ? -12.024 2.174 18.808 1.00 93.88 204 LEU A C 1
ATOM 1512 O O . LEU A 1 204 ? -11.120 2.685 19.472 1.00 93.88 204 LEU A O 1
ATOM 1516 N N . TYR A 1 205 ? -12.605 2.777 17.773 1.00 90.62 205 TYR A N 1
ATOM 1517 C CA . TYR A 1 205 ? -12.145 4.044 17.216 1.00 90.62 205 TYR A CA 1
ATOM 1518 C C . TYR A 1 205 ? -13.317 4.995 16.970 1.00 90.62 205 TYR A C 1
ATOM 1520 O O . TYR A 1 205 ? -14.322 4.621 16.379 1.00 90.62 205 TYR A O 1
ATOM 1528 N N . LEU A 1 206 ? -13.202 6.239 17.432 1.00 85.50 206 LEU A N 1
ATOM 1529 C CA . LEU A 1 206 ? -14.254 7.249 17.261 1.00 85.50 206 LEU A CA 1
ATOM 1530 C C . LEU A 1 206 ? -14.279 7.864 15.859 1.00 85.50 206 LEU A C 1
ATOM 1532 O O . LEU A 1 206 ? -15.294 8.423 15.460 1.00 85.50 206 LEU A O 1
ATOM 1536 N N . GLY A 1 207 ? -13.174 7.773 15.112 1.00 88.00 207 GLY A N 1
ATOM 1537 C CA . GLY A 1 207 ? -13.109 8.318 13.756 1.00 88.00 207 GLY A CA 1
ATOM 1538 C C . GLY A 1 207 ? -13.920 7.517 12.732 1.00 88.00 207 GLY A C 1
ATOM 1539 O O . GLY A 1 207 ? -14.211 8.040 11.658 1.00 88.00 207 GLY A O 1
ATOM 1540 N N . VAL A 1 208 ? -14.324 6.279 13.053 1.00 91.38 208 VAL A N 1
ATOM 1541 C CA . VAL A 1 208 ? -15.231 5.493 12.205 1.00 91.38 208 VAL A CA 1
ATOM 1542 C C . VAL A 1 208 ? -16.689 5.772 12.572 1.00 91.38 208 VAL A C 1
ATOM 1544 O O . VAL A 1 208 ? -17.051 5.881 13.739 1.00 91.38 208 VAL A O 1
ATOM 1547 N N . ARG A 1 209 ? -17.557 5.895 11.565 1.00 93.06 209 ARG A N 1
ATOM 1548 C CA . ARG A 1 209 ? -18.982 6.200 11.758 1.00 93.06 209 ARG A CA 1
ATOM 1549 C C . ARG A 1 209 ? -19.705 5.051 12.493 1.00 93.06 209 ARG A C 1
ATOM 1551 O O . ARG A 1 209 ? -19.356 3.896 12.257 1.00 93.06 209 ARG A O 1
ATOM 1558 N N . PRO A 1 210 ? -20.744 5.310 13.317 1.00 94.31 210 PRO A N 1
ATOM 1559 C CA . PRO A 1 210 ? -21.455 4.252 14.046 1.00 94.31 210 PRO A CA 1
ATOM 1560 C C . PRO A 1 210 ? -22.003 3.096 13.197 1.00 94.31 210 PRO A C 1
ATOM 1562 O O . PRO A 1 210 ? -22.087 1.968 13.674 1.00 94.31 210 PRO A O 1
ATOM 1565 N N . ASP A 1 211 ? -22.363 3.337 11.943 1.00 93.62 211 ASP A N 1
ATOM 1566 C CA . ASP A 1 211 ? -22.890 2.339 11.006 1.00 93.62 211 ASP A CA 1
ATOM 1567 C C . ASP A 1 211 ? -21.841 1.824 10.003 1.00 93.62 211 ASP A C 1
ATOM 1569 O O . ASP A 1 211 ? -22.192 1.200 9.000 1.00 93.62 211 ASP A O 1
ATOM 1573 N N . THR A 1 212 ? -20.556 2.037 10.289 1.00 93.75 212 THR A N 1
ATOM 1574 C CA . THR A 1 212 ? -19.428 1.630 9.448 1.00 93.75 212 THR A CA 1
ATOM 1575 C C . THR A 1 212 ? -18.453 0.759 10.235 1.00 93.75 212 THR A C 1
ATOM 1577 O O . THR A 1 212 ? -18.225 0.966 11.425 1.00 93.75 212 THR A O 1
ATOM 1580 N N . VAL A 1 213 ? -17.847 -0.204 9.545 1.00 95.50 213 VAL A N 1
ATOM 1581 C CA . VAL A 1 213 ? -16.660 -0.934 9.997 1.00 95.50 213 VAL A CA 1
ATOM 1582 C C . VAL A 1 213 ? -15.543 -0.735 8.980 1.00 95.50 213 VAL A C 1
ATOM 1584 O O . VAL A 1 213 ? -15.806 -0.715 7.772 1.00 95.50 213 VAL A O 1
ATOM 1587 N N . ALA A 1 214 ? -14.308 -0.573 9.450 1.00 94.81 214 ALA A N 1
ATOM 1588 C CA . ALA A 1 214 ? -13.163 -0.361 8.567 1.00 94.81 214 ALA A CA 1
ATOM 1589 C C . ALA A 1 214 ? -12.014 -1.335 8.844 1.00 94.81 214 ALA A C 1
ATOM 1591 O O . ALA A 1 214 ? -11.772 -1.710 9.989 1.00 94.81 214 ALA A O 1
ATOM 1592 N N . LEU A 1 215 ? -11.330 -1.769 7.783 1.00 94.25 215 LEU A N 1
ATOM 1593 C CA . LEU A 1 215 ? -10.116 -2.585 7.860 1.00 94.25 215 LEU A CA 1
ATOM 1594 C C . LEU A 1 215 ? -9.063 -2.073 6.875 1.00 94.25 215 LEU A C 1
ATOM 1596 O O . LEU A 1 215 ? -9.355 -1.814 5.703 1.00 94.25 215 LEU A O 1
ATOM 1600 N N . ALA A 1 216 ? -7.818 -2.027 7.334 1.00 93.44 216 ALA A N 1
ATOM 1601 C CA . ALA A 1 216 ? -6.675 -1.681 6.505 1.00 93.44 216 ALA A CA 1
ATOM 1602 C C . ALA A 1 216 ? -6.172 -2.881 5.675 1.00 93.44 216 ALA A C 1
ATOM 1604 O O . ALA A 1 216 ? -6.219 -4.029 6.113 1.00 93.44 216 ALA A O 1
ATOM 1605 N N . LEU A 1 217 ? -5.653 -2.606 4.479 1.00 92.00 217 LEU A N 1
ATOM 1606 C CA . LEU A 1 217 ? -5.040 -3.571 3.561 1.00 92.00 217 LEU A CA 1
ATOM 1607 C C . LEU A 1 217 ? -3.533 -3.701 3.788 1.00 92.00 217 LEU A C 1
ATOM 1609 O O . LEU A 1 217 ? -2.894 -2.832 4.370 1.00 92.00 217 LEU A O 1
ATOM 1613 N N . GLY A 1 218 ? -2.937 -4.736 3.201 1.00 91.69 218 GLY A N 1
ATOM 1614 C CA . GLY A 1 218 ? -1.484 -4.863 3.099 1.00 91.69 218 GLY A CA 1
ATOM 1615 C C . GLY A 1 218 ? -0.846 -5.801 4.121 1.00 91.69 218 GLY A C 1
ATOM 1616 O O . GLY A 1 218 ? 0.372 -5.810 4.257 1.00 91.69 218 GLY A O 1
ATOM 1617 N N . GLN A 1 219 ? -1.653 -6.602 4.811 1.00 93.81 219 GLN A N 1
ATOM 1618 C CA . GLN A 1 219 ? -1.226 -7.765 5.587 1.00 93.81 219 GLN A CA 1
ATOM 1619 C C . GLN A 1 219 ? -2.017 -9.011 5.145 1.00 93.81 219 GLN A C 1
ATOM 1621 O O . GLN A 1 219 ? -2.745 -8.974 4.151 1.00 93.81 219 GLN A O 1
ATOM 1626 N N . GLY A 1 220 ? -1.839 -10.134 5.849 1.00 93.12 220 GLY A N 1
ATOM 1627 C CA . GLY A 1 220 ? -2.550 -11.378 5.561 1.00 93.12 220 GLY A CA 1
ATOM 1628 C C . GLY A 1 220 ? -2.034 -12.137 4.344 1.00 93.12 220 GLY A C 1
ATOM 1629 O O . GLY A 1 220 ? -2.797 -12.890 3.739 1.00 93.12 220 GLY A O 1
ATOM 1630 N N . HIS A 1 221 ? -0.764 -11.948 3.988 1.00 92.12 221 HIS A N 1
ATOM 1631 C CA . HIS A 1 221 ? -0.109 -12.746 2.958 1.00 92.12 221 HIS A CA 1
ATOM 1632 C C . HIS A 1 221 ? -0.051 -14.224 3.373 1.00 92.12 221 HIS A C 1
ATOM 1634 O O . HIS A 1 221 ? 0.259 -14.567 4.516 1.00 92.12 221 HIS A O 1
ATOM 1640 N N . ARG A 1 222 ? -0.374 -15.102 2.428 1.00 88.06 222 ARG A N 1
ATOM 1641 C CA . ARG A 1 222 ? -0.471 -16.557 2.576 1.00 88.06 222 ARG A CA 1
ATOM 1642 C C . ARG A 1 222 ? 0.450 -17.318 1.642 1.00 88.06 222 ARG A C 1
ATOM 1644 O O . ARG A 1 222 ? 0.393 -18.545 1.638 1.00 88.06 222 ARG A O 1
ATOM 1651 N N . ALA A 1 223 ? 1.286 -16.600 0.897 1.00 84.25 223 ALA A N 1
ATOM 1652 C CA . ALA A 1 223 ? 2.137 -17.229 -0.082 1.00 84.25 223 ALA A CA 1
ATOM 1653 C C . ALA A 1 223 ? 3.031 -18.310 0.556 1.00 84.25 223 ALA A C 1
ATOM 1655 O O . ALA A 1 223 ? 3.709 -18.067 1.562 1.00 84.25 223 ALA A O 1
ATOM 1656 N N . ALA A 1 224 ? 3.051 -19.493 -0.036 1.00 75.06 224 ALA A N 1
ATOM 1657 C CA . ALA A 1 224 ? 3.877 -20.632 0.280 1.00 75.06 224 ALA A CA 1
ATOM 1658 C C . ALA A 1 224 ? 4.818 -20.949 -0.892 1.00 75.06 224 ALA A C 1
ATOM 1660 O O . ALA A 1 224 ? 4.387 -21.193 -2.015 1.00 75.06 224 ALA A O 1
ATOM 1661 N N . ALA A 1 225 ? 6.123 -21.014 -0.622 1.00 63.88 225 ALA A N 1
ATOM 1662 C CA . ALA A 1 225 ? 7.109 -21.387 -1.629 1.00 63.88 225 ALA A CA 1
ATOM 1663 C C . ALA A 1 225 ? 8.065 -22.469 -1.111 1.00 63.88 225 ALA A C 1
ATOM 1665 O O . ALA A 1 225 ? 8.487 -22.428 0.052 1.00 63.88 225 ALA A O 1
ATOM 1666 N N . PRO A 1 226 ? 8.458 -23.427 -1.967 1.00 56.12 226 PRO A N 1
ATOM 1667 C CA . PRO A 1 226 ? 9.585 -24.301 -1.687 1.00 56.12 226 PRO A CA 1
ATOM 1668 C C . PRO A 1 226 ? 10.874 -23.481 -1.828 1.00 56.12 226 PRO A C 1
ATOM 1670 O O . PRO A 1 226 ? 11.385 -23.288 -2.929 1.00 56.12 226 PRO A O 1
ATOM 1673 N N . VAL A 1 227 ? 11.393 -22.951 -0.721 1.00 55.28 227 VAL A N 1
ATOM 1674 C CA . VAL A 1 227 ? 12.676 -22.228 -0.712 1.00 55.28 227 VAL A CA 1
ATOM 1675 C C . VAL A 1 227 ? 13.809 -23.172 -0.291 1.00 55.28 227 VAL A C 1
ATOM 1677 O O . VAL A 1 227 ? 13.701 -23.826 0.746 1.00 55.28 227 VAL A O 1
ATOM 1680 N N . PRO A 1 228 ? 14.918 -23.238 -1.055 1.00 47.50 228 PRO A N 1
ATOM 1681 C CA . PRO A 1 228 ? 16.054 -24.118 -0.752 1.00 47.50 228 PRO A CA 1
ATOM 1682 C C . PRO A 1 228 ? 16.843 -23.763 0.523 1.00 47.50 228 PRO A C 1
ATOM 1684 O O . PRO A 1 228 ? 17.619 -24.586 1.002 1.00 47.50 228 PRO A O 1
ATOM 1687 N N . ASN A 1 229 ? 16.664 -22.558 1.084 1.00 49.84 229 ASN A N 1
ATOM 1688 C CA . ASN A 1 229 ? 17.482 -22.040 2.185 1.00 49.84 229 ASN A CA 1
ATOM 1689 C C . ASN A 1 229 ? 16.749 -22.078 3.539 1.00 49.84 229 ASN A C 1
ATOM 1691 O O . ASN A 1 229 ? 16.113 -21.122 3.970 1.00 49.84 229 ASN A O 1
ATOM 1695 N N . TRP A 1 230 ? 16.912 -23.233 4.180 1.00 43.38 230 TRP A N 1
ATOM 1696 C CA . TRP A 1 230 ? 16.795 -23.591 5.599 1.00 43.38 230 TRP A CA 1
ATOM 1697 C C . TRP A 1 230 ? 16.592 -22.450 6.632 1.00 43.38 230 TRP A C 1
ATOM 1699 O O . TRP A 1 230 ? 17.540 -21.761 7.010 1.00 43.38 230 TRP A O 1
ATOM 1709 N N . ASP A 1 231 ? 15.379 -22.346 7.200 1.00 56.81 231 ASP A N 1
ATOM 1710 C CA . ASP A 1 231 ? 15.134 -21.767 8.537 1.00 56.81 231 ASP A CA 1
ATOM 1711 C C . ASP A 1 231 ? 15.026 -22.920 9.565 1.00 56.81 231 ASP A C 1
ATOM 1713 O O . ASP A 1 231 ? 14.040 -23.667 9.545 1.00 56.81 231 ASP A O 1
ATOM 1717 N N . PRO A 1 232 ? 16.019 -23.113 10.455 1.00 52.06 232 PRO A N 1
ATOM 1718 C CA . PRO A 1 232 ? 16.014 -24.208 11.426 1.00 52.06 232 PRO A CA 1
ATOM 1719 C C . PRO A 1 232 ? 14.947 -24.081 12.520 1.00 52.06 232 PRO A C 1
ATOM 1721 O O . PRO A 1 232 ? 14.697 -25.062 13.214 1.00 52.06 232 PRO A O 1
ATOM 1724 N N . LEU A 1 233 ? 14.346 -22.904 12.727 1.00 52.84 233 LEU A N 1
ATOM 1725 C CA . LEU A 1 233 ? 13.528 -22.646 13.916 1.00 52.84 233 LEU A CA 1
ATOM 1726 C C . LEU A 1 233 ? 12.016 -22.807 13.690 1.00 52.84 233 LEU A C 1
ATOM 1728 O O . LEU A 1 233 ? 11.279 -22.905 14.667 1.00 52.84 233 LEU A O 1
ATOM 1732 N N . HIS A 1 234 ? 11.524 -22.854 12.444 1.00 55.91 234 HIS A N 1
ATOM 1733 C CA . HIS A 1 234 ? 10.079 -22.705 12.185 1.00 55.91 234 HIS A CA 1
ATOM 1734 C C . HIS A 1 234 ? 9.521 -23.571 11.040 1.00 55.91 234 HIS A C 1
ATOM 1736 O O . HIS A 1 234 ? 8.689 -23.110 10.245 1.00 55.91 234 HIS A O 1
ATOM 1742 N N . GLN A 1 235 ? 9.962 -24.828 10.964 1.00 52.66 235 GLN A N 1
ATOM 1743 C CA . GLN A 1 235 ? 9.569 -25.799 9.934 1.00 52.66 235 GLN A CA 1
ATOM 1744 C C . GLN A 1 235 ? 8.147 -26.348 10.135 1.00 52.66 235 GLN A C 1
ATOM 1746 O O . GLN A 1 235 ? 7.710 -26.580 11.262 1.00 52.66 235 GLN A O 1
ATOM 1751 N N . ASN A 1 236 ? 7.454 -26.640 9.027 1.00 50.28 236 ASN A N 1
ATOM 1752 C CA . ASN A 1 236 ? 6.523 -27.767 8.990 1.00 50.28 236 ASN A CA 1
ATOM 1753 C C . ASN A 1 236 ? 7.354 -29.005 8.596 1.00 50.28 236 ASN A C 1
ATOM 1755 O O . ASN A 1 236 ? 7.771 -29.088 7.437 1.00 50.28 236 ASN A O 1
ATOM 1759 N N . PRO A 1 237 ? 7.628 -29.941 9.523 1.00 50.38 237 PRO A N 1
ATOM 1760 C CA . PRO A 1 237 ? 8.565 -31.045 9.298 1.00 50.38 237 PRO A CA 1
ATOM 1761 C C . PRO A 1 237 ? 8.097 -32.061 8.241 1.00 50.38 237 PRO A C 1
ATOM 1763 O O . PRO A 1 237 ? 8.834 -32.989 7.926 1.00 50.38 237 PRO A O 1
ATOM 1766 N N . VAL A 1 238 ? 6.883 -31.910 7.696 1.00 52.94 238 VAL A N 1
ATOM 1767 C CA . VAL A 1 238 ? 6.294 -32.842 6.723 1.00 52.94 238 VAL A CA 1
ATOM 1768 C C . VAL A 1 238 ? 6.369 -32.321 5.282 1.00 52.94 238 VAL A C 1
ATOM 1770 O O . VAL A 1 238 ? 6.404 -33.127 4.357 1.00 52.94 238 VAL A O 1
ATOM 1773 N N . THR A 1 239 ? 6.403 -31.001 5.052 1.00 56.19 239 THR A N 1
ATOM 1774 C CA . THR A 1 239 ? 6.154 -30.434 3.709 1.00 56.19 239 THR A CA 1
ATOM 1775 C C . THR A 1 239 ? 7.320 -29.678 3.066 1.00 56.19 239 THR A C 1
ATOM 1777 O O . THR A 1 239 ? 7.201 -29.340 1.892 1.00 56.19 239 THR A O 1
ATOM 1780 N N . ASN A 1 240 ? 8.429 -29.396 3.773 1.00 53.53 240 ASN A N 1
ATOM 1781 C CA . ASN A 1 240 ? 9.526 -28.524 3.285 1.00 53.53 240 ASN A CA 1
ATOM 1782 C C . ASN A 1 240 ? 9.035 -27.185 2.680 1.00 53.53 240 ASN A C 1
ATOM 1784 O O . ASN A 1 240 ? 9.694 -26.581 1.835 1.00 53.53 240 ASN A O 1
ATOM 1788 N N . LEU A 1 241 ? 7.858 -26.726 3.109 1.00 54.97 241 LEU A N 1
ATOM 1789 C CA . LEU A 1 241 ? 7.186 -25.545 2.590 1.00 54.97 241 LEU A CA 1
ATOM 1790 C C . LEU A 1 241 ? 7.420 -24.388 3.566 1.00 54.97 241 LEU A C 1
ATOM 1792 O O . LEU A 1 241 ? 7.058 -24.482 4.743 1.00 54.97 241 LEU A O 1
ATOM 1796 N N . GLN A 1 242 ? 8.039 -23.309 3.091 1.00 60.66 242 GLN A N 1
ATOM 1797 C CA . GLN A 1 242 ? 8.221 -22.075 3.857 1.00 60.66 242 GLN A CA 1
ATOM 1798 C C . GLN A 1 242 ? 7.266 -21.000 3.323 1.00 60.66 242 GLN A C 1
ATOM 1800 O O . GLN A 1 242 ? 6.706 -21.111 2.234 1.00 60.66 242 GLN A O 1
ATOM 1805 N N . TRP A 1 243 ? 7.082 -19.943 4.108 1.00 67.06 243 TRP A N 1
ATOM 1806 C CA . TRP A 1 243 ? 6.292 -18.775 3.731 1.00 67.06 243 TRP A CA 1
ATOM 1807 C C . TRP A 1 243 ? 7.016 -18.002 2.635 1.00 67.06 243 TRP A C 1
ATOM 1809 O O . TRP A 1 243 ? 8.060 -17.398 2.892 1.00 67.06 243 TRP A O 1
ATOM 1819 N N . GLY A 1 244 ? 6.462 -18.067 1.424 1.00 70.44 244 GLY A N 1
ATOM 1820 C CA . GLY A 1 244 ? 7.048 -17.541 0.198 1.00 70.44 244 GLY A CA 1
ATOM 1821 C C . GLY A 1 244 ? 7.290 -16.044 0.284 1.00 70.44 244 GLY A C 1
ATOM 1822 O O . GLY A 1 244 ? 8.394 -15.587 0.008 1.00 70.44 244 GLY A O 1
ATOM 1823 N N . TYR A 1 245 ? 6.329 -15.289 0.819 1.00 85.31 245 TYR A N 1
ATOM 1824 C CA . TYR A 1 245 ? 6.463 -13.834 0.917 1.00 85.31 245 TYR A CA 1
ATOM 1825 C C . TYR A 1 245 ? 7.458 -13.384 2.002 1.00 85.31 245 TYR A C 1
ATOM 1827 O O . TYR A 1 245 ? 7.741 -12.198 2.160 1.00 85.31 245 TYR A O 1
ATOM 1835 N N . GLY A 1 246 ? 8.029 -14.333 2.748 1.00 82.56 246 GLY A N 1
ATOM 1836 C CA . GLY A 1 246 ? 9.024 -14.106 3.784 1.00 82.56 246 GLY A CA 1
ATOM 1837 C C . GLY A 1 246 ? 8.468 -14.271 5.197 1.00 82.56 246 GLY A C 1
ATOM 1838 O O . GLY A 1 246 ? 7.282 -14.093 5.477 1.00 82.56 246 GLY A O 1
ATOM 1839 N N . ARG A 1 247 ? 9.366 -14.589 6.136 1.00 82.19 247 ARG A N 1
ATOM 1840 C CA . ARG A 1 247 ? 9.019 -14.930 7.528 1.00 82.19 247 ARG A CA 1
ATOM 1841 C C . ARG A 1 247 ? 8.283 -13.834 8.303 1.00 82.19 247 ARG A C 1
ATOM 1843 O O . ARG A 1 247 ? 7.618 -14.147 9.276 1.00 82.19 247 ARG A O 1
ATOM 1850 N N . TYR A 1 248 ? 8.424 -12.573 7.904 1.00 87.75 248 TYR A N 1
ATOM 1851 C CA . TYR A 1 248 ? 7.836 -11.433 8.614 1.00 87.75 248 TYR A CA 1
ATOM 1852 C C . TYR A 1 248 ? 6.413 -11.095 8.164 1.00 87.75 248 TYR A C 1
ATOM 1854 O O . TYR A 1 248 ? 5.741 -10.319 8.826 1.00 87.75 248 TYR A O 1
ATOM 1862 N N . ALA A 1 249 ? 5.941 -11.685 7.065 1.00 89.00 249 ALA A N 1
ATOM 1863 C CA . ALA A 1 249 ? 4.537 -11.609 6.668 1.00 89.00 249 ALA A CA 1
ATOM 1864 C C . ALA A 1 249 ? 3.742 -12.857 7.105 1.00 89.00 249 ALA A C 1
ATOM 1866 O O . ALA A 1 249 ? 2.522 -12.900 6.973 1.00 89.00 249 ALA A O 1
ATOM 1867 N N . ARG A 1 250 ? 4.433 -13.877 7.635 1.00 85.06 250 ARG A N 1
ATOM 1868 C CA . ARG A 1 250 ? 3.858 -15.160 8.054 1.00 85.06 250 ARG A CA 1
ATOM 1869 C C . ARG A 1 250 ? 2.850 -14.971 9.178 1.00 85.06 250 ARG A C 1
ATOM 1871 O O . ARG A 1 250 ? 3.244 -14.613 10.284 1.00 85.06 250 ARG A O 1
ATOM 1878 N N . ASN A 1 251 ? 1.599 -15.359 8.935 1.00 85.06 251 ASN A N 1
ATOM 1879 C CA . ASN A 1 251 ? 0.526 -15.326 9.937 1.00 85.06 251 ASN A CA 1
ATOM 1880 C C . ASN A 1 251 ? 0.363 -13.951 10.608 1.00 85.06 251 ASN A C 1
ATOM 1882 O O . ASN A 1 251 ? -0.047 -13.876 11.763 1.00 85.06 251 ASN A O 1
ATOM 1886 N N . VAL A 1 252 ? 0.710 -12.874 9.900 1.00 89.94 252 VAL A N 1
ATOM 1887 C CA . VAL A 1 252 ? 0.537 -11.512 10.400 1.00 89.94 252 VAL A CA 1
ATOM 1888 C C . VAL A 1 252 ? -0.701 -10.918 9.751 1.00 89.94 252 VAL A C 1
ATOM 1890 O O . VAL A 1 252 ? -0.737 -10.708 8.535 1.00 89.94 252 VAL A O 1
ATOM 1893 N N . GLY A 1 253 ? -1.698 -10.630 10.585 1.00 92.50 253 GLY A N 1
ATOM 1894 C CA . GLY A 1 253 ? -2.921 -9.965 10.165 1.00 92.50 253 GLY A CA 1
ATOM 1895 C C . GLY A 1 253 ? -3.810 -10.799 9.242 1.00 92.50 253 GLY A C 1
ATOM 1896 O O . GLY A 1 253 ? -3.692 -12.022 9.144 1.00 92.50 253 GLY A O 1
ATOM 1897 N N . VAL A 1 254 ? -4.720 -10.115 8.553 1.00 94.50 254 VAL A N 1
ATOM 1898 C CA . VAL A 1 254 ? -5.665 -10.716 7.603 1.00 94.50 254 VAL A CA 1
ATOM 1899 C C . VAL A 1 254 ? -5.650 -9.975 6.281 1.00 94.50 254 VAL A C 1
ATOM 1901 O O . VAL A 1 254 ? -5.170 -8.850 6.204 1.00 94.50 254 VAL A O 1
ATOM 1904 N N . ASN A 1 255 ? -6.177 -10.618 5.239 1.00 93.00 255 ASN A N 1
ATOM 1905 C CA . ASN A 1 255 ? -6.277 -10.029 3.916 1.00 93.00 255 ASN A CA 1
ATOM 1906 C C . ASN A 1 255 ? -7.734 -9.616 3.636 1.00 93.00 255 ASN A C 1
ATOM 1908 O O . ASN A 1 255 ? -8.557 -10.486 3.341 1.00 93.00 255 ASN A O 1
ATOM 1912 N N . PRO A 1 256 ? -8.083 -8.315 3.702 1.00 92.00 256 PRO A N 1
ATOM 1913 C CA . PRO A 1 256 ? -9.447 -7.869 3.438 1.00 92.00 256 PRO A CA 1
ATOM 1914 C C . PRO A 1 256 ? -9.944 -8.157 2.017 1.00 92.00 256 PRO A C 1
ATOM 1916 O O . PRO A 1 256 ? -11.158 -8.160 1.815 1.00 92.00 256 PRO A O 1
ATOM 1919 N N . PHE A 1 257 ? -9.058 -8.449 1.051 1.00 89.19 257 PHE A N 1
ATOM 1920 C CA . PHE A 1 257 ? -9.471 -8.840 -0.301 1.00 89.19 257 PHE A CA 1
ATOM 1921 C C . PHE A 1 257 ? -10.363 -10.089 -0.315 1.00 89.19 257 PHE A C 1
ATOM 1923 O O . PHE A 1 257 ? -11.207 -10.206 -1.199 1.00 89.19 257 PHE A O 1
ATOM 1930 N N . ASP A 1 258 ? -10.271 -10.961 0.694 1.00 90.31 258 ASP A N 1
ATOM 1931 C CA . ASP A 1 258 ? -11.127 -12.149 0.823 1.00 90.31 258 ASP A CA 1
ATOM 1932 C C . ASP A 1 258 ? -12.621 -11.812 0.993 1.00 90.31 258 ASP A C 1
ATOM 1934 O O . ASP A 1 258 ? -13.485 -12.650 0.750 1.00 90.31 258 ASP A O 1
ATOM 1938 N N . MET A 1 259 ? -12.949 -10.587 1.417 1.00 89.69 259 MET A N 1
ATOM 1939 C CA . MET A 1 259 ? -14.329 -10.102 1.564 1.00 89.69 259 MET A CA 1
ATOM 1940 C C . MET A 1 259 ? -14.802 -9.250 0.392 1.00 89.69 259 MET A C 1
ATOM 1942 O O . MET A 1 259 ? -15.964 -8.823 0.366 1.00 89.69 259 MET A O 1
ATOM 1946 N N . MET A 1 260 ? -13.907 -8.924 -0.534 1.00 84.69 260 MET A N 1
ATOM 1947 C CA . MET A 1 260 ? -14.173 -7.966 -1.592 1.00 84.69 260 MET A CA 1
ATOM 1948 C C . MET A 1 260 ? -14.626 -8.665 -2.867 1.00 84.69 260 MET A C 1
ATOM 1950 O O . MET A 1 260 ? -14.286 -9.810 -3.155 1.00 84.69 260 MET A O 1
ATOM 1954 N N . THR A 1 261 ? -15.402 -7.941 -3.664 1.00 78.75 261 THR A N 1
ATOM 1955 C CA . THR A 1 261 ? -15.705 -8.359 -5.029 1.00 78.75 261 THR A CA 1
ATOM 1956 C C . THR A 1 261 ? -14.477 -8.168 -5.920 1.00 78.75 261 THR A C 1
ATOM 1958 O O . THR A 1 261 ? -13.769 -7.169 -5.818 1.00 78.75 261 THR A O 1
ATOM 1961 N N . ALA A 1 262 ? -14.261 -9.096 -6.852 1.00 72.44 262 ALA A N 1
ATOM 1962 C CA . ALA A 1 262 ? -13.238 -8.968 -7.890 1.00 72.44 262 ALA A CA 1
ATOM 1963 C C . ALA A 1 262 ? -13.629 -7.978 -9.010 1.00 72.44 262 ALA A C 1
ATOM 1965 O O . ALA A 1 262 ? -12.926 -7.862 -10.013 1.00 72.44 262 ALA A O 1
ATOM 1966 N N . THR A 1 263 ? -14.770 -7.294 -8.892 1.00 72.31 263 THR A N 1
ATOM 1967 C CA . THR A 1 263 ? -15.207 -6.303 -9.879 1.00 72.31 263 THR A CA 1
ATOM 1968 C C . THR A 1 263 ? -14.391 -5.026 -9.767 1.00 72.31 263 THR A C 1
ATOM 1970 O O . THR A 1 263 ? -14.228 -4.485 -8.674 1.00 72.31 263 THR A O 1
ATOM 1973 N N . ALA A 1 264 ? -13.951 -4.519 -10.914 1.00 72.06 264 ALA A N 1
ATOM 1974 C CA . ALA A 1 264 ? -13.384 -3.188 -11.030 1.00 72.06 264 ALA A CA 1
ATOM 1975 C C . ALA A 1 264 ? -14.483 -2.132 -11.244 1.00 72.06 264 ALA A C 1
ATOM 1977 O O . ALA A 1 264 ? -15.567 -2.438 -11.749 1.00 72.06 264 ALA A O 1
ATOM 1978 N N . ASP A 1 265 ? -14.198 -0.886 -10.877 1.00 70.88 265 ASP A N 1
ATOM 1979 C CA . ASP A 1 265 ? -15.010 0.270 -11.233 1.00 70.88 265 ASP A CA 1
ATOM 1980 C C . ASP A 1 265 ? -14.905 0.596 -12.738 1.00 70.88 265 ASP A C 1
ATOM 1982 O O . ASP A 1 265 ? -14.171 -0.034 -13.504 1.00 70.88 265 ASP A O 1
ATOM 1986 N N . ALA A 1 266 ? -15.645 1.616 -13.182 1.00 69.12 266 ALA A N 1
ATOM 1987 C CA . ALA A 1 266 ? -15.642 2.049 -14.580 1.00 69.12 266 ALA A CA 1
ATOM 1988 C C . ALA A 1 266 ? -14.272 2.564 -15.075 1.00 69.12 266 ALA A C 1
ATOM 1990 O O . ALA A 1 266 ? -14.060 2.655 -16.283 1.00 69.12 266 ALA A O 1
ATOM 1991 N N . ALA A 1 267 ? -13.356 2.911 -14.166 1.00 67.69 267 ALA A N 1
ATOM 1992 C CA . ALA A 1 267 ? -11.986 3.315 -14.465 1.00 67.69 267 ALA A CA 1
ATOM 1993 C C . ALA A 1 267 ? -10.988 2.140 -14.386 1.00 67.69 267 ALA A C 1
ATOM 1995 O O . ALA A 1 267 ? -9.798 2.339 -14.635 1.00 67.69 267 ALA A O 1
ATOM 1996 N N . GLY A 1 268 ? -11.452 0.925 -14.077 1.00 68.00 268 GLY A N 1
ATOM 1997 C CA . GLY A 1 268 ? -10.613 -0.260 -13.902 1.00 68.00 268 GLY A CA 1
ATOM 1998 C C . GLY A 1 268 ? -9.948 -0.361 -12.524 1.00 68.00 268 GLY A C 1
ATOM 1999 O O . GLY A 1 268 ? -9.099 -1.229 -12.333 1.00 68.00 268 GLY A O 1
ATOM 2000 N N . GLY A 1 269 ? -10.302 0.509 -11.573 1.00 69.94 269 GLY A N 1
ATOM 2001 C CA . GLY A 1 269 ? -9.827 0.467 -10.190 1.00 69.94 269 GLY A CA 1
ATOM 2002 C C . GLY A 1 269 ? -10.600 -0.538 -9.335 1.00 69.94 269 GLY A C 1
ATOM 2003 O O . GLY A 1 269 ? -11.728 -0.900 -9.652 1.00 69.94 269 GLY A O 1
ATOM 2004 N N . PHE A 1 270 ? -10.012 -0.995 -8.230 1.00 72.25 270 PHE A N 1
ATOM 2005 C CA . PHE A 1 270 ? -10.733 -1.825 -7.260 1.00 72.25 270 PHE A CA 1
ATOM 2006 C C . PHE A 1 270 ? -11.819 -1.026 -6.542 1.00 72.25 270 PHE A C 1
ATOM 2008 O O . PHE A 1 270 ? -11.642 0.153 -6.229 1.00 72.25 270 PHE A O 1
ATOM 2015 N N . VAL A 1 271 ? -12.933 -1.688 -6.233 1.00 75.19 271 VAL A N 1
ATOM 2016 C CA . VAL A 1 271 ? -14.042 -1.045 -5.534 1.00 75.19 271 VAL A CA 1
ATOM 2017 C C . VAL A 1 271 ? -13.898 -1.225 -4.020 1.00 75.19 271 VAL A C 1
ATOM 2019 O O . VAL A 1 271 ? -14.265 -2.254 -3.462 1.00 75.19 271 VAL A O 1
ATOM 2022 N N . TRP A 1 272 ? -13.351 -0.207 -3.354 1.00 73.38 272 TRP A N 1
ATOM 2023 C CA . TRP A 1 272 ? -12.954 -0.251 -1.935 1.00 73.38 272 TRP A CA 1
ATOM 2024 C C . TRP A 1 272 ? -14.093 -0.081 -0.917 1.00 73.38 272 TRP A C 1
ATOM 2026 O O . TRP A 1 272 ? -13.956 -0.476 0.242 1.00 73.38 272 TRP A O 1
ATOM 2036 N N . THR A 1 273 ? -15.202 0.533 -1.335 1.00 71.12 273 THR A N 1
ATOM 2037 C CA . THR A 1 273 ? -16.270 1.018 -0.441 1.00 71.12 273 THR A CA 1
ATOM 2038 C C . THR A 1 273 ? -17.671 0.579 -0.869 1.00 71.12 273 THR A C 1
ATOM 2040 O O . THR A 1 273 ? -18.658 1.129 -0.387 1.00 71.12 273 THR A O 1
ATOM 2043 N N . SER A 1 274 ? -17.796 -0.400 -1.778 1.00 66.44 274 SER A N 1
ATOM 2044 C CA . SER A 1 274 ? -19.097 -0.776 -2.353 1.00 66.44 274 SER A CA 1
ATOM 2045 C C . SER A 1 274 ? -19.835 -1.916 -1.643 1.00 66.44 274 SER A C 1
ATOM 2047 O O . SER A 1 274 ? -20.762 -2.490 -2.218 1.00 66.44 274 SER A O 1
ATOM 2049 N N . THR A 1 275 ? -19.427 -2.289 -0.433 1.00 78.69 275 THR A N 1
ATOM 2050 C CA . THR A 1 275 ? -19.893 -3.531 0.188 1.00 78.69 275 THR A CA 1
ATOM 2051 C C . THR A 1 275 ? -20.477 -3.257 1.564 1.00 78.69 275 THR A C 1
ATOM 2053 O O . THR A 1 275 ? -19.921 -2.490 2.349 1.00 78.69 275 THR A O 1
ATOM 2056 N N . ARG A 1 276 ? -21.608 -3.897 1.866 1.00 89.38 276 ARG A N 1
ATOM 2057 C CA . ARG A 1 276 ? -22.127 -3.987 3.231 1.00 89.38 276 ARG A CA 1
ATOM 2058 C C . ARG A 1 276 ? -21.687 -5.299 3.869 1.00 89.38 276 ARG A C 1
ATOM 2060 O O . ARG A 1 276 ? -21.460 -6.295 3.181 1.00 89.38 276 ARG A O 1
ATOM 2067 N N . ALA A 1 277 ? -21.524 -5.268 5.184 1.00 92.31 277 ALA A N 1
ATOM 2068 C CA . ALA A 1 277 ? -21.065 -6.398 5.970 1.00 92.31 277 ALA A CA 1
ATOM 2069 C C . ALA A 1 277 ? -21.940 -6.604 7.208 1.00 92.31 277 ALA A C 1
ATOM 2071 O O . ALA A 1 277 ? -22.496 -5.663 7.779 1.00 92.31 277 ALA A O 1
ATOM 2072 N N . SER A 1 278 ? -22.038 -7.856 7.640 1.00 94.88 278 SER A N 1
ATOM 2073 C CA . SER A 1 278 ? -22.464 -8.210 8.992 1.00 94.88 278 SER A CA 1
ATOM 2074 C C . SER A 1 278 ? -21.232 -8.432 9.859 1.00 94.88 278 SER A C 1
ATOM 2076 O O . SER A 1 278 ? -20.237 -8.979 9.379 1.00 94.88 278 SER A O 1
ATOM 2078 N N . ILE A 1 279 ? -21.324 -8.068 11.134 1.00 96.31 279 ILE A N 1
ATOM 2079 C CA . ILE A 1 279 ? -20.279 -8.333 12.119 1.00 96.31 279 ILE A CA 1
ATOM 2080 C C . ILE A 1 279 ? -20.801 -9.295 13.183 1.00 96.31 279 ILE A C 1
ATOM 2082 O O . ILE A 1 279 ? -21.949 -9.197 13.616 1.00 96.31 279 ILE A O 1
ATOM 2086 N N . THR A 1 280 ? -19.977 -10.248 13.604 1.00 97.00 280 THR A N 1
ATOM 2087 C CA . THR A 1 280 ? -20.324 -11.178 14.684 1.00 97.00 280 THR A CA 1
ATOM 2088 C C . THR A 1 280 ? -19.135 -11.358 15.613 1.00 97.00 280 THR A C 1
ATOM 2090 O O . THR A 1 280 ? -18.035 -11.680 15.170 1.00 97.00 280 THR A O 1
ATOM 2093 N N . LYS A 1 281 ? -19.355 -11.145 16.913 1.00 97.19 281 LYS A N 1
ATOM 2094 C CA . LYS A 1 281 ? -18.360 -11.429 17.950 1.00 97.19 281 LYS A CA 1
ATOM 2095 C C . LYS A 1 281 ? -18.142 -12.935 18.050 1.00 97.19 281 LYS A C 1
ATOM 2097 O O . LYS A 1 281 ? -19.104 -13.700 18.121 1.00 97.19 281 LYS A O 1
ATOM 2102 N N . THR A 1 282 ? -16.884 -13.352 18.055 1.00 97.00 282 THR A N 1
ATOM 2103 C CA . THR A 1 282 ? -16.506 -14.744 18.310 1.00 97.00 282 THR A CA 1
ATOM 2104 C C . THR A 1 282 ? -16.193 -14.952 19.797 1.00 97.00 282 THR A C 1
ATOM 2106 O O . THR A 1 282 ? -16.309 -14.027 20.599 1.00 97.00 282 THR A O 1
ATOM 2109 N N . ALA A 1 283 ? -15.828 -16.175 20.183 1.00 95.38 283 ALA A N 1
ATOM 2110 C CA . ALA A 1 283 ? -15.385 -16.468 21.547 1.00 95.38 283 ALA A CA 1
ATOM 2111 C C . ALA A 1 283 ? -13.910 -16.099 21.797 1.00 95.38 283 ALA A C 1
ATOM 2113 O O . ALA A 1 283 ? -13.474 -16.109 22.947 1.00 95.38 283 ALA A O 1
ATOM 2114 N N . ASP A 1 284 ? -13.154 -15.805 20.736 1.00 96.31 284 ASP A N 1
ATOM 2115 C CA . ASP A 1 284 ? -11.714 -15.590 20.809 1.00 96.31 284 ASP A CA 1
ATOM 2116 C C . ASP A 1 284 ? -11.385 -14.124 21.126 1.00 96.31 284 ASP A C 1
ATOM 2118 O O . ASP A 1 284 ? -12.116 -13.199 20.760 1.00 96.31 284 ASP A O 1
ATOM 2122 N N . HIS A 1 285 ? -10.245 -13.913 21.783 1.00 95.69 285 HIS A N 1
ATOM 2123 C CA . HIS A 1 285 ? -9.710 -12.597 22.130 1.00 95.69 285 HIS A CA 1
ATOM 2124 C C . HIS A 1 285 ? -8.209 -12.560 21.854 1.00 95.69 285 HIS A C 1
ATOM 2126 O O . HIS A 1 285 ? -7.495 -13.523 22.139 1.00 95.69 285 HIS A O 1
ATOM 2132 N N . GLU A 1 286 ? -7.731 -11.445 21.311 1.00 92.56 286 GLU A N 1
ATOM 2133 C CA . GLU A 1 286 ? -6.322 -11.206 21.031 1.00 92.56 286 GLU A CA 1
ATOM 2134 C C . GLU A 1 286 ? -5.879 -9.845 21.575 1.00 92.56 286 GLU A C 1
ATOM 2136 O O . GLU A 1 286 ? -6.548 -8.813 21.441 1.00 92.56 286 GLU A O 1
ATOM 2141 N N . LEU A 1 287 ? -4.692 -9.824 22.180 1.00 90.56 287 LEU A N 1
ATOM 2142 C CA . LEU A 1 287 ? -4.061 -8.575 22.567 1.00 90.56 287 LEU A CA 1
ATOM 2143 C C . LEU A 1 287 ? -3.524 -7.872 21.321 1.00 90.56 287 LEU A C 1
ATOM 2145 O O . LEU A 1 287 ? -2.542 -8.312 20.740 1.00 90.56 287 LEU A O 1
ATOM 2149 N N . LEU A 1 288 ? -4.094 -6.715 20.995 1.00 92.06 288 LEU A N 1
ATOM 2150 C CA . LEU A 1 288 ? -3.524 -5.799 20.008 1.00 92.06 288 LEU A CA 1
ATOM 2151 C C . LEU A 1 288 ? -2.230 -5.164 20.551 1.00 92.06 288 LEU A C 1
ATOM 2153 O O . LEU A 1 288 ? -2.332 -4.311 21.456 1.00 92.06 288 LEU A O 1
ATOM 2157 N N . PRO A 1 289 ? -1.041 -5.542 20.034 1.00 92.38 289 PRO A N 1
ATOM 2158 C CA . PRO A 1 289 ? 0.222 -4.992 20.502 1.00 92.38 289 PRO A CA 1
ATOM 2159 C C . PRO A 1 289 ? 0.322 -3.538 20.043 1.00 92.38 289 PRO A C 1
ATOM 2161 O O . PRO A 1 289 ? 0.076 -3.205 18.885 1.00 92.38 289 PRO A O 1
ATOM 2164 N N . SER A 1 290 ? 0.629 -2.650 20.983 1.00 91.69 290 SER A N 1
ATOM 2165 C CA . SER A 1 290 ? 0.636 -1.211 20.746 1.00 91.69 290 SER A CA 1
ATOM 2166 C C . SER A 1 290 ? 1.712 -0.531 21.576 1.00 91.69 290 SER A C 1
ATOM 2168 O O . SER A 1 290 ? 1.953 -0.911 22.724 1.00 91.69 290 SER A O 1
ATOM 2170 N N . THR A 1 291 ? 2.334 0.496 21.002 1.00 91.88 291 THR A N 1
ATOM 2171 C CA . THR A 1 291 ? 3.370 1.306 21.661 1.00 91.88 291 THR A CA 1
ATOM 2172 C C . THR A 1 291 ? 2.809 2.505 22.426 1.00 91.88 291 THR A C 1
ATOM 2174 O O . THR A 1 291 ? 3.546 3.174 23.145 1.00 91.88 291 THR A O 1
ATOM 2177 N N . GLU A 1 292 ? 1.510 2.784 22.299 1.00 86.69 292 GLU A N 1
ATOM 2178 C CA . GLU A 1 292 ? 0.884 4.014 22.793 1.00 86.69 292 GLU A CA 1
ATOM 2179 C C . GLU A 1 292 ? 0.855 4.116 24.320 1.00 86.69 292 GLU A C 1
ATOM 2181 O O . GLU A 1 292 ? 0.997 5.196 24.890 1.00 86.69 292 GLU A O 1
ATOM 2186 N N . GLY A 1 293 ? 0.625 2.987 24.996 1.00 81.62 293 GLY A N 1
ATOM 2187 C CA . GLY A 1 293 ? 0.289 2.951 26.418 1.00 81.62 293 GLY A CA 1
ATOM 2188 C C . GLY A 1 293 ? -1.049 3.647 26.704 1.00 81.62 293 GLY A C 1
ATOM 2189 O O . GLY A 1 293 ? -2.077 2.980 26.864 1.00 81.62 293 GLY A O 1
ATOM 2190 N N . SER A 1 294 ? -1.022 4.983 26.760 1.00 80.12 294 SER A N 1
ATOM 2191 C CA . SER A 1 294 ? -2.167 5.876 26.947 1.00 80.12 294 SER A CA 1
ATOM 2192 C C . SER A 1 294 ? -2.235 6.913 25.829 1.00 80.12 294 SER A C 1
ATOM 2194 O O . SER A 1 294 ? -1.379 7.789 25.759 1.00 80.12 294 SER A O 1
ATOM 2196 N N . ALA A 1 295 ? -3.317 6.906 25.055 1.00 73.19 295 ALA A N 1
ATOM 2197 C CA . ALA A 1 295 ? -3.533 7.912 24.016 1.00 73.19 295 ALA A CA 1
ATOM 2198 C C . ALA A 1 295 ? -3.983 9.284 24.554 1.00 73.19 295 ALA A C 1
ATOM 2200 O O . ALA A 1 295 ? -4.164 10.228 23.790 1.00 73.19 295 ALA A O 1
ATOM 2201 N N . ARG A 1 296 ? -4.269 9.386 25.857 1.00 71.62 296 ARG A N 1
ATOM 2202 C CA . ARG A 1 296 ? -4.790 10.604 26.489 1.00 71.62 296 ARG A CA 1
ATOM 2203 C C . ARG A 1 296 ? -3.673 11.384 27.158 1.00 71.62 296 ARG A C 1
ATOM 2205 O O . ARG A 1 296 ? -2.775 10.786 27.759 1.00 71.62 296 ARG A O 1
ATOM 2212 N N . GLN A 1 297 ? -3.790 12.711 27.151 1.00 75.38 297 GLN A N 1
ATOM 2213 C CA . GLN A 1 297 ? -2.869 13.572 27.892 1.00 75.38 297 GLN A CA 1
ATOM 2214 C C . GLN A 1 297 ? -3.191 13.633 29.387 1.00 75.38 297 GLN A C 1
ATOM 2216 O O . GLN A 1 297 ? -2.326 14.025 30.163 1.00 75.38 297 GLN A O 1
ATOM 2221 N N . HIS A 1 298 ? -4.395 13.228 29.810 1.00 77.06 298 HIS A N 1
ATOM 2222 C CA . HIS A 1 298 ? -4.858 13.297 31.207 1.00 77.06 298 HIS A CA 1
ATOM 2223 C C . HIS A 1 298 ? -4.819 14.722 31.776 1.00 77.06 298 HIS A C 1
ATOM 2225 O O . HIS A 1 298 ? -4.441 14.910 32.932 1.00 77.06 298 HIS A O 1
ATOM 2231 N N . GLY A 1 299 ? -5.134 15.732 30.953 1.00 72.00 299 GLY A N 1
ATOM 2232 C CA . GLY A 1 299 ? -5.082 17.135 31.374 1.00 72.00 299 GLY A CA 1
ATOM 2233 C C . GLY A 1 299 ? -3.675 17.640 31.714 1.00 72.00 299 GLY A C 1
ATOM 2234 O O . GLY A 1 299 ? -3.537 18.639 32.412 1.00 72.00 299 GLY A O 1
ATOM 2235 N N . ARG A 1 300 ? -2.615 16.960 31.250 1.00 75.62 300 ARG A N 1
ATOM 2236 C CA . ARG A 1 300 ? -1.214 17.330 31.533 1.00 75.62 300 ARG A CA 1
ATOM 2237 C C . ARG A 1 300 ? -0.663 18.433 30.622 1.00 75.62 300 ARG A C 1
ATOM 2239 O O . ARG A 1 300 ? 0.498 18.794 30.777 1.00 75.62 300 ARG A O 1
ATOM 2246 N N . GLY A 1 301 ? -1.451 18.923 29.662 1.00 75.81 301 GLY A N 1
ATOM 2247 C CA . GLY A 1 301 ? -1.047 20.000 28.751 1.00 75.81 301 GLY A CA 1
ATOM 2248 C C . GLY A 1 301 ? 0.182 19.666 27.895 1.00 75.81 301 GLY A C 1
ATOM 2249 O O . GLY A 1 301 ? 1.036 20.526 27.705 1.00 75.81 301 GLY A O 1
ATOM 2250 N N . ILE A 1 302 ? 0.293 18.421 27.412 1.00 81.19 302 ILE A N 1
ATOM 2251 C CA . ILE A 1 302 ? 1.445 17.935 26.629 1.00 81.19 302 ILE A CA 1
ATOM 2252 C C . ILE A 1 302 ? 1.439 18.548 25.226 1.00 81.19 302 ILE A C 1
ATOM 2254 O O . ILE A 1 302 ? 2.434 19.131 24.806 1.00 81.19 302 ILE A O 1
ATOM 2258 N N . ALA A 1 303 ? 0.323 18.424 24.505 1.00 80.88 303 ALA A N 1
ATOM 2259 C CA . ALA A 1 303 ? 0.113 19.122 23.242 1.00 80.88 303 ALA A CA 1
ATOM 2260 C C . ALA A 1 303 ? -0.984 20.161 23.459 1.00 80.88 303 ALA A C 1
ATOM 2262 O O . ALA A 1 303 ? -2.152 19.814 23.636 1.00 80.88 303 ALA A O 1
ATOM 2263 N N . GLN A 1 304 ? -0.572 21.425 23.497 1.00 80.12 304 GLN A N 1
ATOM 2264 C CA . GLN A 1 304 ? -1.446 22.564 23.739 1.00 80.12 304 GLN A CA 1
ATOM 2265 C C . GLN A 1 304 ? -2.124 22.992 22.438 1.00 80.12 304 GLN A C 1
ATOM 2267 O O . GLN A 1 304 ? -1.478 23.081 21.392 1.00 80.12 304 GLN A O 1
ATOM 2272 N N . ALA A 1 305 ? -3.418 23.284 22.517 1.00 76.56 305 ALA A N 1
ATOM 2273 C CA . ALA A 1 305 ? -4.205 23.794 21.405 1.00 76.56 305 ALA A CA 1
ATOM 2274 C C . ALA A 1 305 ? -4.836 25.136 21.791 1.00 76.56 305 ALA A C 1
ATOM 2276 O O . ALA A 1 305 ? -5.264 25.332 22.927 1.00 76.56 305 ALA A O 1
ATOM 2277 N N . ILE A 1 306 ? -4.901 26.054 20.830 1.00 80.06 306 ILE A N 1
ATOM 2278 C CA . ILE A 1 306 ? -5.598 27.334 20.952 1.00 80.06 306 ILE A CA 1
ATOM 2279 C C . ILE A 1 306 ? -6.395 27.566 19.673 1.00 80.06 306 ILE A C 1
ATOM 2281 O O . ILE A 1 306 ? -5.931 27.236 18.577 1.00 80.06 306 ILE A O 1
ATOM 2285 N N . SER A 1 307 ? -7.599 28.123 19.793 1.00 81.62 307 SER A N 1
ATOM 2286 C CA . SER A 1 307 ? -8.342 28.532 18.607 1.00 81.62 307 SER A CA 1
ATOM 2287 C C . SER A 1 307 ? -7.663 29.742 17.953 1.00 81.62 307 SER A C 1
ATOM 2289 O O . SER A 1 307 ? -7.061 30.584 18.622 1.00 81.62 307 SER A O 1
ATOM 2291 N N . ILE A 1 308 ? -7.781 29.871 16.628 1.00 84.44 308 ILE A N 1
ATOM 2292 C CA . ILE A 1 308 ? -7.270 31.055 15.918 1.00 84.44 308 ILE A CA 1
ATOM 2293 C C . ILE A 1 308 ? -7.921 32.333 16.473 1.00 84.44 308 ILE A C 1
ATOM 2295 O O . ILE A 1 308 ? -7.252 33.351 16.620 1.00 84.44 308 ILE A O 1
ATOM 2299 N N . THR A 1 309 ? -9.205 32.277 16.833 1.00 85.56 309 THR A N 1
ATOM 2300 C CA . THR A 1 309 ? -9.931 33.409 17.423 1.00 85.56 309 THR A CA 1
ATOM 2301 C C . THR A 1 309 ? -9.319 33.850 18.753 1.00 85.56 309 THR A C 1
ATOM 2303 O O . THR A 1 309 ? -9.082 35.043 18.943 1.00 85.56 309 THR A O 1
ATOM 2306 N N . ASP A 1 310 ? -9.014 32.911 19.651 1.00 82.56 310 ASP A N 1
ATOM 2307 C CA . ASP A 1 310 ? -8.435 33.230 20.962 1.00 82.56 310 ASP A CA 1
ATOM 2308 C C . ASP A 1 310 ? -7.024 33.797 20.815 1.00 82.56 310 ASP A C 1
ATOM 2310 O O . ASP A 1 310 ? -6.706 34.826 21.420 1.00 82.56 310 ASP A O 1
ATOM 2314 N N . LEU A 1 311 ? -6.224 33.205 19.922 1.00 85.06 311 LEU A N 1
ATOM 2315 C CA . LEU A 1 311 ? -4.892 33.696 19.578 1.00 85.06 311 LEU A CA 1
ATOM 2316 C C . LEU A 1 311 ? -4.935 35.149 19.075 1.00 85.06 311 LEU A C 1
ATOM 2318 O O . LEU A 1 311 ? -4.152 35.984 19.525 1.00 85.06 311 LEU A O 1
ATOM 2322 N N . LEU A 1 312 ? -5.872 35.469 18.177 1.00 87.50 312 LEU A N 1
ATOM 2323 C CA . LEU A 1 312 ? -6.040 36.818 17.627 1.00 87.50 312 LEU A CA 1
ATOM 2324 C C . LEU A 1 312 ? -6.601 37.821 18.644 1.00 87.50 312 LEU A C 1
ATOM 2326 O O . LEU A 1 312 ? -6.331 39.016 18.540 1.00 87.50 312 LEU A O 1
ATOM 2330 N N . SER A 1 313 ? -7.364 37.358 19.636 1.00 85.75 313 SER A N 1
ATOM 2331 C CA . SER A 1 313 ? -7.959 38.216 20.668 1.00 85.75 313 SER A CA 1
ATOM 2332 C C . SER A 1 313 ? -6.966 38.685 21.742 1.00 85.75 313 SER A C 1
ATOM 2334 O O . SER A 1 313 ? -7.331 39.483 22.608 1.00 85.75 313 SER A O 1
ATOM 2336 N N . GLY A 1 314 ? -5.725 38.183 21.723 1.00 80.50 314 GLY A N 1
ATOM 2337 C CA . GLY A 1 314 ? -4.713 38.486 22.738 1.00 80.50 314 GLY A CA 1
ATOM 2338 C C . GLY A 1 314 ? -5.042 37.925 24.126 1.00 80.50 314 GLY A C 1
ATOM 2339 O O . GLY A 1 314 ? -4.390 38.290 25.103 1.00 80.50 314 GLY A O 1
ATOM 2340 N N . LYS A 1 315 ? -6.046 37.044 24.225 1.00 67.94 315 LYS A N 1
ATOM 2341 C CA . LYS A 1 315 ? -6.389 36.295 25.433 1.00 67.94 315 LYS A CA 1
ATOM 2342 C C . LYS A 1 315 ? -5.978 34.839 25.222 1.00 67.94 315 LYS A C 1
ATOM 2344 O O . LYS A 1 315 ? -6.784 34.063 24.716 1.00 67.94 315 LYS A O 1
ATOM 2349 N N . PRO A 1 316 ? -4.752 34.443 25.601 1.00 60.81 316 PRO A N 1
ATOM 2350 C CA . PRO A 1 316 ? -4.381 33.038 25.635 1.00 60.81 316 PRO A CA 1
ATOM 2351 C C . PRO A 1 316 ? -5.105 32.386 26.820 1.00 60.81 316 PRO A C 1
ATOM 2353 O O . PRO A 1 316 ? -4.535 32.189 27.887 1.00 60.81 316 PRO A O 1
ATOM 2356 N N . GLY A 1 317 ? -6.406 32.140 26.676 1.00 59.97 317 GLY A N 1
ATOM 2357 C CA . GLY A 1 317 ? -7.102 31.223 27.560 1.00 59.97 317 GLY A CA 1
ATOM 2358 C C . GLY A 1 317 ? -6.606 29.825 27.229 1.00 59.97 317 GLY A C 1
ATOM 2359 O O . GLY A 1 317 ? -6.713 29.402 26.080 1.00 59.97 317 GLY A O 1
ATOM 2360 N N . GLU A 1 318 ? -6.042 29.117 28.206 1.00 56.56 318 GLU A N 1
ATOM 2361 C CA . GLU A 1 318 ? -5.897 27.670 28.084 1.00 56.56 318 GLU A CA 1
ATOM 2362 C C . GLU A 1 318 ? -7.301 27.101 27.871 1.00 56.56 318 GLU A C 1
ATOM 2364 O O . GLU A 1 318 ? -8.159 27.217 28.745 1.00 56.56 318 GLU A O 1
ATOM 2369 N N . VAL A 1 319 ? -7.561 26.548 26.688 1.00 57.78 319 VAL A N 1
ATOM 2370 C CA . VAL A 1 319 ? -8.791 25.802 26.438 1.00 57.78 319 VAL A CA 1
ATOM 2371 C C . VAL A 1 319 ? -8.578 24.419 27.053 1.00 57.78 319 VAL A C 1
ATOM 2373 O O . VAL A 1 319 ? -7.679 23.703 26.605 1.00 57.78 319 VAL A O 1
ATOM 2376 N N . PRO A 1 320 ? -9.348 24.019 28.082 1.00 55.16 320 PRO A N 1
ATOM 2377 C CA . PRO A 1 320 ? -9.256 22.667 28.614 1.00 55.16 320 PRO A CA 1
ATOM 2378 C C . PRO A 1 320 ? -9.497 21.652 27.491 1.00 55.16 320 PRO A C 1
ATOM 2380 O O . PRO A 1 320 ? -10.398 21.849 26.674 1.00 55.16 320 PRO A O 1
ATOM 2383 N N . GLU A 1 321 ? -8.721 20.561 27.480 1.00 53.47 321 GLU A N 1
ATOM 2384 C CA . GLU A 1 321 ? -8.739 19.484 26.466 1.00 53.47 321 GLU A CA 1
ATOM 2385 C C . GLU A 1 321 ? -10.167 19.020 26.110 1.00 53.47 321 GLU A C 1
ATOM 2387 O O . GLU A 1 321 ? -10.443 18.692 24.967 1.00 53.47 321 GLU A O 1
ATOM 2392 N N . ALA A 1 322 ? -11.105 19.068 27.064 1.00 51.38 322 ALA A N 1
ATOM 2393 C CA . ALA A 1 322 ? -12.496 18.650 26.892 1.00 51.38 322 ALA A CA 1
ATOM 2394 C C . ALA A 1 322 ? -13.401 19.618 26.096 1.00 51.38 322 ALA A C 1
ATOM 2396 O O . ALA A 1 322 ? -14.548 19.270 25.818 1.00 51.38 322 ALA A O 1
ATOM 2397 N N . THR A 1 323 ? -12.934 20.824 25.764 1.00 53.12 323 THR A N 1
ATOM 2398 C CA . THR A 1 323 ? -13.792 21.946 25.338 1.00 53.12 323 THR A CA 1
ATOM 2399 C C . THR A 1 323 ? -13.231 22.716 24.143 1.00 53.12 323 THR A C 1
ATOM 2401 O O . THR A 1 323 ? -13.229 23.943 24.139 1.00 53.12 323 THR A O 1
ATOM 2404 N N . VAL A 1 324 ? -12.769 22.022 23.099 1.00 53.19 324 VAL A N 1
ATOM 2405 C CA . VAL A 1 324 ? -12.517 22.680 21.806 1.00 53.19 324 VAL A CA 1
ATOM 2406 C C . VAL A 1 324 ? -13.872 23.018 21.160 1.00 53.19 324 VAL A C 1
ATOM 2408 O O . VAL A 1 324 ? -14.648 22.102 20.876 1.00 53.19 324 VAL A O 1
ATOM 2411 N N . PRO A 1 325 ? -14.210 24.302 20.931 1.00 49.62 325 PRO A N 1
ATOM 2412 C CA . PRO A 1 325 ? -15.501 24.675 20.359 1.00 49.62 325 PRO A CA 1
ATOM 2413 C C . PRO A 1 325 ? -15.702 24.055 18.970 1.00 49.62 325 PRO A C 1
ATOM 2415 O O . PRO A 1 325 ? -14.898 24.281 18.069 1.00 49.62 325 PRO A O 1
ATOM 2418 N N . GLY A 1 326 ? -16.787 23.296 18.793 1.00 53.03 326 GLY A N 1
ATOM 2419 C CA . GLY A 1 326 ? -17.111 22.602 17.538 1.00 53.03 326 GLY A CA 1
ATOM 2420 C C . GLY A 1 326 ? -16.751 21.112 17.513 1.00 53.03 326 GLY A C 1
ATOM 2421 O O . GLY A 1 326 ? -17.260 20.405 16.646 1.00 53.03 326 GLY A O 1
ATOM 2422 N N . ASN A 1 327 ? -15.969 20.626 18.482 1.00 48.38 327 ASN A N 1
ATOM 2423 C CA . ASN A 1 327 ? -15.684 19.201 18.650 1.00 48.38 327 ASN A CA 1
ATOM 2424 C C . ASN A 1 327 ? -16.651 18.560 19.654 1.00 48.38 327 ASN A C 1
ATOM 2426 O O . ASN A 1 327 ? -17.167 19.223 20.559 1.00 48.38 327 ASN A O 1
ATOM 2430 N N . ALA A 1 328 ? -16.913 17.260 19.489 1.00 48.19 328 ALA A N 1
ATOM 2431 C CA . ALA A 1 328 ? -17.697 16.508 20.462 1.00 48.19 328 ALA A CA 1
ATOM 2432 C C . ALA A 1 328 ? -16.969 16.487 21.824 1.00 48.19 328 ALA A C 1
ATOM 2434 O O . ALA A 1 328 ? -15.742 16.367 21.852 1.00 48.19 328 ALA A O 1
ATOM 2435 N N . PRO A 1 329 ? -17.694 16.608 22.952 1.00 47.56 329 PRO A N 1
ATOM 2436 C CA . PRO A 1 329 ? -17.083 16.623 24.276 1.00 47.56 329 PRO A CA 1
ATOM 2437 C C . PRO A 1 329 ? -16.298 15.331 24.524 1.00 47.56 329 PRO A C 1
ATOM 2439 O O . PRO A 1 329 ? -16.809 14.231 24.322 1.00 47.56 329 PRO A O 1
ATOM 2442 N N . HIS A 1 330 ? -15.065 15.458 25.019 1.00 50.50 330 HIS A N 1
ATOM 2443 C CA . HIS A 1 330 ? -14.188 14.326 25.352 1.00 50.50 330 HIS A CA 1
ATOM 2444 C C . HIS A 1 330 ? -14.584 13.631 26.675 1.00 50.50 330 HIS A C 1
ATOM 2446 O O . HIS A 1 330 ? -13.727 13.100 27.389 1.00 50.50 330 HIS A O 1
ATOM 2452 N N . GLU A 1 331 ? -15.869 13.661 27.043 1.00 51.38 331 GLU A N 1
ATOM 2453 C CA . GLU A 1 331 ? -16.367 12.976 28.233 1.00 51.38 331 GLU A CA 1
ATOM 2454 C C . GLU A 1 331 ? -16.193 11.456 28.105 1.00 51.38 331 GLU A C 1
ATOM 2456 O O . GLU A 1 331 ? -16.207 10.868 27.023 1.00 51.38 331 GLU A O 1
ATOM 2461 N N . TYR A 1 332 ? -15.949 10.821 29.249 1.00 52.19 332 TYR A N 1
ATOM 2462 C CA . TYR A 1 332 ? -15.504 9.440 29.380 1.00 52.19 332 TYR A CA 1
ATOM 2463 C C . TYR A 1 332 ? -16.523 8.434 28.824 1.00 52.19 332 TYR A C 1
ATOM 2465 O O . TYR A 1 332 ? -17.337 7.905 29.575 1.00 52.19 332 TYR A O 1
ATOM 2473 N N . LEU A 1 333 ? -16.430 8.080 27.541 1.00 52.12 333 LEU A N 1
ATOM 2474 C CA . LEU A 1 333 ? -17.047 6.845 27.062 1.00 52.12 333 LEU A CA 1
ATOM 2475 C C . LEU A 1 333 ? -16.217 5.648 27.578 1.00 52.12 333 LEU A C 1
ATOM 2477 O O . LEU A 1 333 ? -15.003 5.589 27.324 1.00 52.12 333 LEU A O 1
ATOM 2481 N N . PRO A 1 334 ? -16.820 4.713 28.340 1.00 48.78 334 PRO A N 1
ATOM 2482 C CA . PRO A 1 334 ? -16.135 3.516 28.823 1.00 48.78 334 PRO A CA 1
ATOM 2483 C C . PRO A 1 334 ? -15.529 2.709 27.664 1.00 48.78 334 PRO A C 1
ATOM 2485 O O . PRO A 1 334 ? -16.146 2.566 26.614 1.00 48.78 334 PRO A O 1
ATOM 2488 N N . GLY A 1 335 ? -14.316 2.177 27.846 1.00 52.94 335 GLY A N 1
ATOM 2489 C CA . GLY A 1 335 ? -13.668 1.282 26.870 1.00 52.94 335 GLY A CA 1
ATOM 2490 C C . GLY A 1 335 ? -12.748 1.945 25.832 1.00 52.94 335 GLY A C 1
ATOM 2491 O O . GLY A 1 335 ? -12.014 1.243 25.139 1.00 52.94 335 GLY A O 1
ATOM 2492 N N . LEU A 1 336 ? -12.701 3.279 25.751 1.00 52.38 336 LEU A N 1
ATOM 2493 C CA . LEU A 1 336 ? -11.832 4.004 24.814 1.00 52.38 336 LEU A CA 1
ATOM 2494 C C . LEU A 1 336 ? -10.462 4.358 25.402 1.00 52.38 336 LEU A C 1
ATOM 2496 O O . LEU A 1 336 ? -10.383 5.055 26.417 1.00 52.38 336 LEU A O 1
ATOM 2500 N N . ARG A 1 337 ? -9.372 3.984 24.717 1.00 53.31 337 ARG A N 1
ATOM 2501 C CA . ARG A 1 337 ? -8.026 4.509 25.015 1.00 53.31 337 ARG A CA 1
ATOM 2502 C C . ARG A 1 337 ? -7.673 5.776 24.227 1.00 53.31 337 ARG A C 1
ATOM 2504 O O . ARG A 1 337 ? -6.961 6.580 24.812 1.00 53.31 337 ARG A O 1
ATOM 2511 N N . ALA A 1 338 ? -8.219 5.982 23.020 1.00 42.50 338 ALA A N 1
ATOM 2512 C CA . ALA A 1 338 ? -7.971 7.124 22.117 1.00 42.50 338 ALA A CA 1
ATOM 2513 C C . ALA A 1 338 ? -8.962 8.302 22.269 1.00 42.50 338 ALA A C 1
ATOM 2515 O O . ALA A 1 338 ? -10.148 8.044 22.500 1.00 42.50 338 ALA A O 1
ATOM 2516 N N . PRO A 1 339 ? -8.518 9.577 22.157 1.00 38.88 339 PRO A N 1
ATOM 2517 C CA . PRO A 1 339 ? -9.412 10.730 22.081 1.00 38.88 339 PRO A CA 1
ATOM 2518 C C . PRO A 1 339 ? -10.089 10.868 20.707 1.00 38.88 339 PRO A C 1
ATOM 2520 O O . PRO A 1 339 ? -9.570 10.437 19.679 1.00 38.88 339 PRO A O 1
ATOM 2523 N N . VAL A 1 340 ? -11.269 11.493 20.741 1.00 38.56 340 VAL A N 1
ATOM 2524 C CA . VAL A 1 340 ? -11.991 12.092 19.609 1.00 38.56 340 VAL A CA 1
ATOM 2525 C C . VAL A 1 340 ? -11.011 12.974 18.811 1.00 38.56 340 VAL A C 1
ATOM 2527 O O . VAL A 1 340 ? -10.279 13.749 19.429 1.00 38.56 340 VAL A O 1
ATOM 2530 N N . ALA A 1 341 ? -10.969 12.830 17.482 1.00 35.69 341 ALA A N 1
ATOM 2531 C CA . ALA A 1 341 ? -10.273 13.774 16.599 1.00 35.69 341 ALA A CA 1
ATOM 2532 C C . ALA A 1 341 ? -11.068 15.082 16.470 1.00 35.69 341 ALA A C 1
ATOM 2534 O O . ALA A 1 341 ? -12.315 14.989 16.415 1.00 35.69 341 ALA A O 1
#

pLDDT: mean 83.59, std 15.11, range [35.69, 98.25]

Secondary structure (DSSP, 8-state):
----EEEESS--TTGGG-SEEEEPPPTTTS-EEEEEETTEEEEE--SS--SSTT---HHHHHHHHHHHSHHHHTT---SSHHHHHHHHSTTHHHHHHHHGGGSEEE--SSPPPPPPPPPP-PPPPPGGGS-SSEEEEEEEBTTTBTTTTTT-HHHHHSPPTTT-B-S---EEE-HHHHHHHT--TTEEEEEE-SS-EEEEEEEE-TTS-TTEEEEEES-----EE--SS--TTS--TTT--EETT-TTTTT-S--GGGGS-S-B-TTS-B-SS-EEEEEEEEEEE----BS-S----TT--SS----HHHHHTT------TT--TTSPP----TT--SPP-